Protein AF-A0A355UIB0-F1 (afdb_monomer_lite)

Structure (mmCIF, N/CA/C/O backbone):
data_AF-A0A355UIB0-F1
#
_entry.id   AF-A0A355UIB0-F1
#
loop_
_atom_site.group_PDB
_atom_site.id
_atom_site.type_symbol
_atom_site.label_atom_id
_atom_site.label_alt_id
_atom_site.label_comp_id
_atom_site.label_asym_id
_atom_site.label_entity_id
_atom_site.label_seq_id
_atom_site.pdbx_PDB_ins_code
_atom_site.Cartn_x
_atom_site.Cartn_y
_atom_site.Cartn_z
_atom_site.occupancy
_atom_site.B_iso_or_equiv
_atom_site.auth_seq_id
_atom_site.auth_comp_id
_atom_site.auth_asym_id
_atom_site.auth_atom_id
_atom_site.pdbx_PDB_model_num
ATOM 1 N N . MET A 1 1 ? 16.639 4.529 30.193 1.00 38.97 1 MET A N 1
ATOM 2 C CA . MET A 1 1 ? 15.876 5.757 29.877 1.00 38.97 1 MET A CA 1
ATOM 3 C C . MET A 1 1 ? 14.773 5.516 28.823 1.00 38.97 1 MET A C 1
ATOM 5 O O . MET A 1 1 ? 14.378 6.461 28.166 1.00 38.97 1 MET A O 1
ATOM 9 N N . HIS A 1 2 ? 14.244 4.284 28.677 1.00 40.81 2 HIS A N 1
ATOM 10 C CA . HIS A 1 2 ? 13.249 3.932 27.640 1.00 40.81 2 HIS A CA 1
ATOM 11 C C . HIS A 1 2 ? 11.782 3.934 28.116 1.00 40.81 2 HIS A C 1
ATOM 13 O O . HIS A 1 2 ? 10.902 4.258 27.335 1.00 40.81 2 HIS A O 1
ATOM 19 N N . LYS A 1 3 ? 11.510 3.670 29.404 1.00 34.84 3 LYS A N 1
ATOM 20 C CA . LYS A 1 3 ? 10.131 3.558 29.926 1.00 34.84 3 LYS A CA 1
ATOM 21 C C . LYS A 1 3 ? 9.293 4.842 29.843 1.00 34.84 3 LYS A C 1
ATOM 23 O O . LYS A 1 3 ? 8.113 4.778 29.543 1.00 34.84 3 LYS A O 1
ATOM 28 N N . ILE A 1 4 ? 9.908 6.007 30.066 1.00 36.34 4 ILE A N 1
ATOM 29 C CA . ILE A 1 4 ? 9.188 7.295 30.105 1.00 36.34 4 ILE A CA 1
ATOM 30 C C . ILE A 1 4 ? 8.594 7.652 28.730 1.00 36.34 4 ILE A C 1
ATOM 32 O O . ILE A 1 4 ? 7.555 8.301 28.658 1.00 36.34 4 ILE A O 1
ATOM 36 N N . ASN A 1 5 ? 9.231 7.214 27.639 1.00 46.16 5 ASN A N 1
ATOM 37 C CA . ASN A 1 5 ? 8.805 7.556 26.283 1.00 46.16 5 ASN A CA 1
ATOM 38 C C . ASN A 1 5 ? 7.603 6.708 25.827 1.00 46.16 5 ASN A C 1
ATOM 40 O O . ASN A 1 5 ? 6.678 7.236 25.214 1.00 46.16 5 ASN A O 1
ATOM 44 N N . ASP A 1 6 ? 7.579 5.422 26.192 1.00 46.28 6 ASP A N 1
ATOM 45 C CA . ASP A 1 6 ? 6.447 4.528 25.913 1.00 46.28 6 ASP A CA 1
ATOM 46 C C . ASP A 1 6 ? 5.210 4.906 26.742 1.00 46.28 6 ASP A C 1
ATOM 48 O O . ASP A 1 6 ? 4.086 4.884 26.236 1.00 46.28 6 ASP A O 1
ATOM 52 N N . ASP A 1 7 ? 5.405 5.338 27.993 1.00 44.56 7 ASP A N 1
ATOM 53 C CA . ASP A 1 7 ? 4.317 5.826 28.845 1.00 44.56 7 ASP A CA 1
ATOM 54 C C . ASP A 1 7 ? 3.702 7.129 28.295 1.00 44.56 7 ASP A C 1
ATOM 56 O O . ASP A 1 7 ? 2.482 7.279 28.308 1.00 44.56 7 ASP A O 1
ATOM 60 N N . LEU A 1 8 ? 4.506 8.046 27.737 1.00 44.78 8 LEU A N 1
ATOM 61 C CA . LEU A 1 8 ? 4.022 9.286 27.107 1.00 44.78 8 LEU A CA 1
ATOM 62 C C . LEU A 1 8 ? 3.290 9.040 25.775 1.00 44.78 8 LEU A C 1
ATOM 64 O O . LEU A 1 8 ? 2.230 9.633 25.555 1.00 44.78 8 LEU A O 1
ATOM 68 N N . LYS A 1 9 ? 3.780 8.123 24.928 1.00 50.00 9 LYS A N 1
ATOM 69 C CA . LYS A 1 9 ? 3.074 7.685 23.705 1.00 50.00 9 LYS A CA 1
ATOM 70 C C . LYS A 1 9 ? 1.721 7.038 24.025 1.00 50.00 9 LYS A C 1
ATOM 72 O O . LYS A 1 9 ? 0.720 7.309 23.364 1.00 50.00 9 LYS A O 1
ATOM 77 N N . ASN A 1 10 ? 1.652 6.266 25.111 1.00 51.12 10 ASN A N 1
ATOM 78 C CA . ASN A 1 10 ? 0.402 5.692 25.615 1.00 51.12 10 ASN A CA 1
ATOM 79 C C . ASN A 1 10 ? -0.557 6.722 26.253 1.00 51.12 10 ASN A C 1
ATOM 81 O O . ASN A 1 10 ? -1.744 6.438 26.424 1.00 51.12 10 ASN A O 1
ATOM 85 N N . ILE A 1 11 ? -0.077 7.907 26.641 1.00 54.41 11 ILE A N 1
ATOM 86 C CA . ILE A 1 11 ? -0.907 8.999 27.183 1.00 54.41 11 ILE A CA 1
ATOM 87 C C . ILE A 1 11 ? -1.516 9.837 26.052 1.00 54.41 11 ILE A C 1
ATOM 89 O O . ILE A 1 11 ? -2.660 10.277 26.161 1.00 54.41 11 ILE A O 1
ATOM 93 N N . SER A 1 12 ? -0.787 10.010 24.953 1.00 67.00 12 SER A N 1
ATOM 94 C CA . SER A 1 12 ? -1.189 10.835 23.816 1.00 67.00 12 SER A CA 1
ATOM 95 C C . SER A 1 12 ? -2.428 10.308 23.086 1.00 67.00 12 SER A C 1
ATOM 97 O O . SER A 1 12 ? -3.362 11.078 22.877 1.00 67.00 12 SER A O 1
ATOM 99 N N . TYR A 1 13 ? -2.538 9.012 22.769 1.00 70.19 13 TYR A N 1
ATOM 100 C CA . TYR A 1 13 ? -3.738 8.522 22.068 1.00 70.19 13 TYR A CA 1
ATOM 101 C C . TYR A 1 13 ? -5.008 8.629 22.926 1.00 70.19 13 TYR A C 1
ATOM 103 O O . TYR A 1 13 ? -6.108 8.729 22.384 1.00 70.19 13 TYR A O 1
ATOM 111 N N . LYS A 1 14 ? -4.891 8.629 24.267 1.00 74.50 14 LYS A N 1
ATOM 112 C CA . LYS A 1 14 ? -6.056 8.713 25.166 1.00 74.50 14 LYS A CA 1
ATOM 113 C C . LYS A 1 14 ? -6.858 9.988 24.937 1.00 74.50 14 LYS A C 1
ATOM 115 O O . LYS A 1 14 ? -8.079 9.950 25.090 1.00 74.50 14 LYS A O 1
ATOM 120 N N . GLN A 1 15 ? -6.206 11.071 24.507 1.00 81.69 15 GLN A N 1
ATOM 121 C CA . GLN A 1 15 ? -6.886 12.316 24.140 1.00 81.69 15 GLN A CA 1
ATOM 122 C C . GLN A 1 15 ? -7.822 12.137 22.928 1.00 81.69 15 GLN A C 1
ATOM 124 O O . GLN A 1 15 ? -8.848 12.804 22.847 1.00 81.69 15 GLN A O 1
ATOM 129 N N . PHE A 1 16 ? -7.522 11.180 22.044 1.00 84.81 16 PHE A N 1
ATOM 130 C CA . PHE A 1 16 ? -8.304 10.840 20.852 1.00 84.81 16 PHE A CA 1
ATOM 131 C C . PHE A 1 16 ? -9.064 9.515 20.980 1.00 84.81 16 PHE A C 1
ATOM 133 O O . PHE A 1 16 ? -9.641 9.039 20.005 1.00 84.81 16 PHE A O 1
ATOM 140 N N . SER A 1 17 ? -9.093 8.916 22.176 1.00 83.94 17 SER A N 1
ATOM 141 C CA . SER A 1 17 ? -9.709 7.604 22.423 1.00 83.94 17 SER A CA 1
ATOM 142 C C . SER A 1 17 ? -11.137 7.527 21.898 1.00 83.94 17 SER A C 1
ATOM 144 O O . SER A 1 17 ? -11.478 6.571 21.218 1.00 83.94 17 SER A O 1
ATOM 146 N N . LYS A 1 18 ? -11.937 8.577 22.113 1.00 84.31 18 LYS A N 1
ATOM 147 C CA . LYS A 1 18 ? -13.306 8.653 21.597 1.00 84.31 18 LYS A CA 1
ATOM 148 C C . LYS A 1 18 ? -13.364 8.567 20.071 1.00 84.31 18 LYS A C 1
ATOM 150 O O . LYS A 1 18 ? -14.218 7.863 19.555 1.00 84.31 18 LYS A O 1
ATOM 155 N N . GLU A 1 19 ? -12.491 9.277 19.358 1.00 84.50 19 GLU A N 1
ATOM 156 C CA . GLU A 1 19 ? -12.472 9.292 17.888 1.00 84.50 19 GLU A CA 1
ATOM 157 C C . GLU A 1 19 ? -12.010 7.943 17.323 1.00 84.50 19 GLU A C 1
ATOM 159 O O . GLU A 1 19 ? -12.616 7.434 16.381 1.00 84.50 19 GLU A O 1
ATOM 164 N N . ILE A 1 20 ? -10.996 7.335 17.947 1.00 87.12 20 ILE A N 1
ATOM 165 C CA . ILE A 1 20 ? -10.467 6.016 17.579 1.00 87.12 20 ILE A CA 1
ATOM 166 C C . ILE A 1 20 ? -11.473 4.900 17.901 1.00 87.12 20 ILE A C 1
ATOM 168 O O . ILE A 1 20 ? -11.678 4.000 17.089 1.00 87.12 20 ILE A O 1
ATOM 172 N N . ASP A 1 21 ? -12.148 4.964 19.051 1.00 88.12 21 ASP A N 1
ATOM 173 C CA . ASP A 1 21 ? -13.125 3.962 19.493 1.00 88.12 21 ASP A CA 1
ATOM 174 C C . ASP A 1 21 ? -14.316 3.844 18.543 1.00 88.12 21 ASP A C 1
ATOM 176 O O . ASP A 1 21 ? -14.958 2.799 18.477 1.00 88.12 21 ASP A O 1
ATOM 180 N N . GLU A 1 22 ? -14.610 4.874 17.757 1.00 87.38 22 GLU A N 1
ATOM 181 C CA . GLU A 1 22 ? -15.654 4.780 16.746 1.00 87.38 22 GLU A CA 1
ATOM 182 C C . GLU A 1 22 ? -15.308 3.828 15.595 1.00 87.38 22 GLU A C 1
ATOM 184 O O . GLU A 1 22 ? -16.226 3.267 14.996 1.00 87.38 22 GLU A O 1
ATOM 189 N N . LEU A 1 23 ? -14.022 3.574 15.325 1.00 90.62 23 LEU A N 1
ATOM 190 C CA . LEU A 1 23 ? -13.599 2.544 14.370 1.00 90.62 23 LEU A CA 1
ATOM 191 C C . LEU A 1 23 ? -14.014 1.143 14.838 1.00 90.62 23 LEU A C 1
ATOM 193 O O . LEU A 1 23 ? -14.256 0.270 14.007 1.00 90.62 23 LEU A O 1
ATOM 197 N N . LYS A 1 24 ? -14.198 0.939 16.154 1.00 91.19 24 LYS A N 1
ATOM 198 C CA . LYS A 1 24 ? -14.627 -0.349 16.727 1.00 91.19 24 LYS A CA 1
ATOM 199 C C . LYS A 1 24 ? -16.021 -0.795 16.280 1.00 91.19 24 LYS A C 1
ATOM 201 O O . LYS A 1 24 ? -16.389 -1.943 16.501 1.00 91.19 24 LYS A O 1
ATOM 206 N N . LYS A 1 25 ? -16.802 0.099 15.661 1.00 90.31 25 LYS A N 1
ATOM 207 C CA . LYS A 1 25 ? -18.104 -0.233 15.063 1.00 90.31 25 LYS A CA 1
ATOM 208 C C . LYS A 1 25 ? -17.963 -1.201 13.882 1.00 90.31 25 LYS A C 1
ATOM 210 O O . LYS A 1 25 ? -18.833 -2.040 13.696 1.00 90.31 25 LYS A O 1
ATOM 215 N N . GLU A 1 26 ? -16.879 -1.084 13.115 1.00 93.69 26 GLU A N 1
ATOM 216 C CA . GLU A 1 26 ? -16.638 -1.868 11.891 1.00 93.69 26 GLU A CA 1
ATOM 217 C C . GLU A 1 26 ? -15.373 -2.732 11.970 1.00 93.69 26 GLU A C 1
ATOM 219 O O . GLU A 1 26 ? -15.231 -3.680 11.196 1.00 93.69 26 GLU A O 1
ATOM 224 N N . PHE A 1 27 ? -14.448 -2.417 12.882 1.00 96.19 27 PHE A N 1
ATOM 225 C CA . PHE A 1 27 ? -13.137 -3.051 12.958 1.00 96.19 27 PHE A CA 1
ATOM 226 C C . PHE A 1 27 ? -12.803 -3.551 14.359 1.00 96.19 27 PHE A C 1
ATOM 228 O O . PHE A 1 27 ? -13.058 -2.902 15.368 1.00 96.19 27 PHE A O 1
ATOM 235 N N . GLN A 1 28 ? -12.099 -4.671 14.419 1.00 97.19 28 GLN A N 1
ATOM 236 C CA . GLN A 1 28 ? -11.202 -4.953 15.521 1.00 97.19 28 GLN A CA 1
ATOM 237 C C . GLN A 1 28 ? -9.954 -4.073 15.372 1.00 97.19 28 GLN A C 1
ATOM 239 O O . GLN A 1 28 ? -9.278 -4.109 14.343 1.00 97.19 28 GLN A O 1
ATOM 244 N N . ILE A 1 29 ? -9.642 -3.300 16.412 1.00 94.88 29 ILE A N 1
ATOM 245 C CA . ILE A 1 29 ? -8.378 -2.566 16.514 1.00 94.88 29 ILE A CA 1
ATOM 246 C C . ILE A 1 29 ? -7.335 -3.515 17.105 1.00 94.88 29 ILE A C 1
ATOM 248 O O . ILE A 1 29 ? -7.507 -3.976 18.236 1.00 94.88 29 ILE A O 1
ATOM 252 N N . LEU A 1 30 ? -6.288 -3.825 16.342 1.00 96.00 30 LEU A N 1
ATOM 253 C CA . LEU A 1 30 ? -5.224 -4.744 16.754 1.00 96.00 30 LEU A CA 1
ATOM 254 C C . LEU A 1 30 ? -4.081 -4.015 17.462 1.00 96.00 30 LEU A C 1
ATOM 256 O O . LEU A 1 30 ? -3.600 -4.481 18.493 1.00 96.00 30 LEU A O 1
ATOM 260 N N . SER A 1 31 ? -3.682 -2.857 16.942 1.00 94.00 31 SER A N 1
ATOM 261 C CA . SER A 1 31 ? -2.618 -2.029 17.507 1.00 94.00 31 SER A CA 1
ATOM 262 C C . SER A 1 31 ? -2.864 -0.544 17.222 1.00 94.00 31 SER A C 1
ATOM 264 O O . SER A 1 31 ? -3.581 -0.179 16.287 1.00 94.00 31 SER A O 1
ATOM 266 N N . ILE A 1 32 ? -2.308 0.314 18.080 1.00 90.81 32 ILE A N 1
ATOM 267 C CA . ILE A 1 32 ? -2.285 1.771 17.919 1.00 90.81 32 ILE A CA 1
ATOM 268 C C . ILE A 1 32 ? -0.867 2.223 18.251 1.00 90.81 32 ILE A C 1
ATOM 270 O O . ILE A 1 32 ? -0.402 2.022 19.373 1.00 90.81 32 ILE A O 1
ATOM 274 N N . GLU A 1 33 ? -0.202 2.860 17.296 1.00 89.25 33 GLU A N 1
ATOM 275 C CA . GLU A 1 33 ? 1.169 3.341 17.431 1.00 89.25 33 GLU A CA 1
ATOM 276 C C . GLU A 1 33 ? 1.236 4.828 17.082 1.00 89.25 33 GLU A C 1
ATOM 278 O O . GLU A 1 33 ? 0.740 5.265 16.042 1.00 89.25 33 GLU A O 1
ATOM 283 N N . GLU A 1 34 ? 1.850 5.628 17.955 1.00 87.25 34 GLU A N 1
ATOM 284 C CA . GLU A 1 34 ? 2.170 7.017 17.631 1.00 87.25 34 GLU A CA 1
ATOM 285 C C . GLU A 1 34 ? 3.518 7.098 16.909 1.00 87.25 34 GLU A C 1
ATOM 287 O O . GLU A 1 34 ? 4.578 6.731 17.442 1.00 87.25 34 GLU A O 1
ATOM 292 N N . GLU A 1 35 ? 3.460 7.642 15.699 1.00 83.06 35 GLU A N 1
ATOM 293 C CA . GLU A 1 35 ? 4.578 7.733 14.773 1.00 83.06 35 GLU A CA 1
ATOM 294 C C . GLU A 1 35 ? 5.204 9.129 14.839 1.00 83.06 35 GLU A C 1
ATOM 296 O O . GLU A 1 35 ? 4.667 10.114 14.330 1.00 83.06 35 GLU A O 1
ATOM 301 N N . SER A 1 36 ? 6.376 9.221 15.462 1.00 72.31 36 SER A N 1
ATOM 302 C CA . SER A 1 36 ? 7.099 10.485 15.657 1.00 72.31 36 SER A CA 1
ATOM 303 C C . SER A 1 36 ? 8.245 10.698 14.664 1.00 72.31 36 SER A C 1
ATOM 305 O O . SER A 1 36 ? 8.899 11.736 14.693 1.00 72.31 36 SER A O 1
ATOM 307 N N . VAL A 1 37 ? 8.523 9.713 13.808 1.00 79.00 37 VAL A N 1
ATOM 308 C CA . VAL A 1 37 ? 9.633 9.742 12.844 1.00 79.00 37 VAL A CA 1
ATOM 309 C C . VAL A 1 37 ? 9.071 9.876 11.426 1.00 79.00 37 VAL A C 1
ATOM 311 O O . VAL A 1 37 ? 7.878 9.658 11.186 1.00 79.00 37 VAL A O 1
ATOM 314 N N . SER A 1 38 ? 9.899 10.326 10.487 1.00 79.88 38 SER A N 1
ATOM 315 C CA . SER A 1 38 ? 9.591 10.251 9.062 1.00 79.88 38 SER A CA 1
ATOM 316 C C . SER A 1 38 ? 9.738 8.811 8.558 1.00 79.88 38 SER A C 1
ATOM 318 O O . SER A 1 38 ? 10.533 8.024 9.065 1.00 79.88 38 SER A O 1
ATOM 320 N N . SER A 1 39 ? 8.965 8.463 7.539 1.00 83.75 39 SER A N 1
ATOM 321 C CA . SER A 1 39 ? 9.068 7.192 6.822 1.00 83.75 39 SER A CA 1
ATOM 322 C C . SER A 1 39 ? 8.935 7.436 5.319 1.00 83.75 39 SER A C 1
ATOM 324 O O . SER A 1 39 ? 8.743 8.574 4.878 1.00 83.75 39 SER A O 1
ATOM 326 N N . ARG A 1 40 ? 8.982 6.368 4.516 1.00 80.56 40 ARG A N 1
ATOM 327 C CA . ARG A 1 40 ? 8.653 6.445 3.083 1.00 80.56 40 ARG A CA 1
ATOM 328 C C . ARG A 1 40 ? 7.212 6.912 2.827 1.00 80.56 40 ARG A C 1
ATOM 330 O O . ARG A 1 40 ? 6.948 7.533 1.805 1.00 80.56 40 ARG A O 1
ATOM 337 N N . TYR A 1 41 ? 6.308 6.680 3.779 1.00 83.69 41 TYR A N 1
ATOM 338 C CA . TYR A 1 41 ? 4.887 6.995 3.652 1.00 83.69 41 TYR A CA 1
ATOM 339 C C . TYR A 1 41 ? 4.513 8.366 4.214 1.00 83.69 41 TYR A C 1
ATOM 341 O O . TYR A 1 41 ? 3.525 8.940 3.782 1.00 83.69 41 TYR A O 1
ATOM 349 N N . TYR A 1 42 ? 5.261 8.922 5.169 1.00 79.06 42 TYR A N 1
ATOM 350 C CA . TYR A 1 42 ? 4.857 10.156 5.858 1.00 79.06 42 TYR A CA 1
ATOM 351 C C . TYR A 1 42 ? 6.040 10.984 6.364 1.00 79.06 42 TYR A C 1
ATOM 353 O O . TYR A 1 42 ? 7.145 10.475 6.555 1.00 79.06 42 TYR A O 1
ATOM 361 N N . ASP A 1 43 ? 5.812 12.276 6.592 1.00 78.31 43 ASP A N 1
ATOM 362 C CA . ASP A 1 43 ? 6.771 13.201 7.211 1.00 78.31 43 ASP A CA 1
ATOM 363 C C . ASP A 1 43 ? 6.548 13.319 8.722 1.00 78.31 43 ASP A C 1
ATOM 365 O O . ASP A 1 43 ? 5.508 12.910 9.240 1.00 78.31 43 ASP A O 1
ATOM 369 N N . SER A 1 44 ? 7.533 13.845 9.452 1.00 75.38 44 SER A N 1
ATOM 370 C CA . SER A 1 44 ? 7.496 14.024 10.915 1.00 75.38 44 SER A CA 1
ATOM 371 C C . SER A 1 44 ? 6.631 15.198 11.391 1.00 75.38 44 SER A C 1
ATOM 373 O O . SER A 1 44 ? 6.483 15.388 12.592 1.00 75.38 44 SER A O 1
ATOM 375 N N . ASP A 1 45 ? 6.074 15.979 10.469 1.00 73.00 45 ASP A N 1
ATOM 376 C CA . ASP A 1 45 ? 5.585 17.334 10.755 1.00 73.00 45 ASP A CA 1
ATOM 377 C C . ASP A 1 45 ? 4.272 17.368 11.545 1.00 73.00 45 ASP A C 1
ATOM 379 O O . ASP A 1 45 ? 3.998 18.337 12.248 1.00 73.00 45 ASP A O 1
ATOM 383 N N . ASN A 1 46 ? 3.478 16.298 11.464 1.00 77.19 46 ASN A N 1
ATOM 384 C CA . ASN A 1 46 ? 2.221 16.167 12.192 1.00 77.19 46 ASN A CA 1
ATOM 385 C C . ASN A 1 46 ? 2.270 14.959 13.127 1.00 77.19 46 ASN A C 1
ATOM 387 O O . ASN A 1 46 ? 2.740 13.882 12.743 1.00 77.19 46 ASN A O 1
ATOM 391 N N . GLN A 1 47 ? 1.714 15.122 14.330 1.00 84.44 47 GLN A N 1
ATOM 392 C CA . GLN A 1 47 ? 1.384 13.984 15.180 1.00 84.44 47 GLN A CA 1
ATOM 393 C C . GLN A 1 47 ? 0.407 13.080 14.424 1.00 84.44 47 GLN A C 1
ATOM 395 O O . GLN A 1 47 ? -0.588 13.549 13.866 1.00 84.44 47 GLN A O 1
ATOM 400 N N . LYS A 1 48 ? 0.695 11.782 14.399 1.00 85.75 48 LYS A N 1
ATOM 401 C CA . LYS A 1 48 ? -0.094 10.807 13.653 1.00 85.75 48 LYS A CA 1
ATOM 402 C C . LYS A 1 48 ? -0.100 9.458 14.352 1.00 85.75 48 LYS A C 1
ATOM 404 O O . LYS A 1 48 ? 0.853 9.092 15.043 1.00 85.75 48 LYS A O 1
ATOM 409 N N . PHE A 1 49 ? -1.178 8.730 14.126 1.00 88.62 49 PHE A N 1
ATOM 410 C CA . PHE A 1 49 ? -1.423 7.423 14.704 1.00 88.62 49 PHE A CA 1
ATOM 411 C C . PHE A 1 49 ? -1.546 6.416 13.574 1.00 88.62 49 PH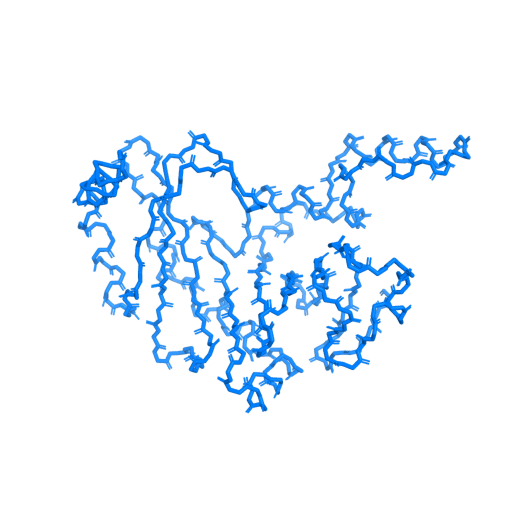E A C 1
ATOM 413 O O . PHE A 1 49 ? -2.398 6.574 12.699 1.00 88.62 49 PHE A O 1
ATOM 420 N N . LYS A 1 50 ? -0.689 5.399 13.599 1.00 91.06 50 LYS A N 1
ATOM 421 C CA . LYS A 1 50 ? -0.835 4.191 12.800 1.00 91.06 50 LYS A CA 1
ATOM 422 C C . LYS A 1 50 ? -1.722 3.234 13.584 1.00 91.06 50 LYS A C 1
ATOM 424 O O . LYS A 1 50 ? -1.402 2.866 14.712 1.00 91.06 50 LYS A O 1
ATOM 429 N N . ILE A 1 51 ? -2.857 2.879 13.007 1.00 92.81 51 ILE A N 1
ATOM 430 C CA . ILE A 1 51 ? -3.857 2.017 13.624 1.00 92.81 51 ILE A CA 1
ATOM 431 C C . ILE A 1 51 ? -4.021 0.798 12.731 1.00 92.81 51 ILE A C 1
ATOM 433 O O . ILE A 1 51 ? -4.439 0.916 11.578 1.00 92.81 51 ILE A O 1
ATOM 437 N N . GLU A 1 52 ? -3.702 -0.371 13.269 1.00 96.44 52 GLU A N 1
ATOM 438 C CA . GLU A 1 52 ? -3.910 -1.631 12.573 1.00 96.44 52 GLU A CA 1
ATOM 439 C C . GLU A 1 52 ? -5.347 -2.103 12.787 1.00 96.44 52 GLU A C 1
ATOM 441 O O . GLU A 1 52 ? -5.791 -2.345 13.916 1.00 96.44 52 GLU A O 1
ATOM 446 N N . LEU A 1 53 ? -6.075 -2.224 11.682 1.00 96.81 53 LEU A N 1
ATOM 447 C CA . LEU A 1 53 ? -7.488 -2.562 11.656 1.00 96.81 53 LEU A CA 1
ATOM 448 C C . LEU A 1 53 ? -7.708 -3.904 10.961 1.00 96.81 53 LEU A C 1
ATOM 450 O O . LEU A 1 53 ? -7.072 -4.228 9.954 1.00 96.81 53 LEU A O 1
ATOM 454 N N . LYS A 1 54 ? -8.667 -4.663 11.490 1.00 98.12 54 LYS A N 1
ATOM 455 C CA . LYS A 1 54 ? -9.090 -5.958 10.960 1.00 98.12 54 LYS A CA 1
ATOM 456 C C . LYS A 1 54 ? -10.600 -6.108 11.051 1.00 98.12 54 LYS A C 1
ATOM 458 O O . LYS A 1 54 ? -11.200 -5.669 12.026 1.00 98.12 54 LYS A O 1
ATOM 463 N N . ASN A 1 55 ? -11.228 -6.768 10.086 1.00 97.38 55 ASN A N 1
ATOM 464 C CA . ASN A 1 55 ? -12.597 -7.263 10.232 1.00 97.38 55 ASN A CA 1
ATOM 465 C C . ASN A 1 55 ? -12.847 -8.495 9.355 1.00 97.38 55 ASN A C 1
ATOM 467 O O . ASN A 1 55 ? -11.935 -8.991 8.696 1.00 97.38 55 ASN A O 1
ATOM 471 N N . SER A 1 56 ? -14.087 -8.986 9.355 1.00 96.75 56 SER A N 1
ATOM 472 C CA . SER A 1 56 ? -14.501 -10.186 8.620 1.00 96.75 56 SER A CA 1
ATOM 473 C C . SER A 1 56 ? -14.531 -10.029 7.095 1.00 96.75 56 SER A C 1
ATOM 475 O O . SER A 1 56 ? -14.690 -11.029 6.402 1.00 96.75 56 SER A O 1
ATOM 477 N N . PHE A 1 57 ? -14.393 -8.811 6.559 1.00 96.62 57 PHE A N 1
ATOM 478 C CA . PHE A 1 57 ? -14.315 -8.567 5.114 1.00 96.62 57 PHE A CA 1
ATOM 479 C C . PHE A 1 57 ? -12.897 -8.797 4.555 1.00 96.62 57 PHE A C 1
ATOM 481 O O . PHE A 1 57 ? -12.709 -8.955 3.348 1.00 96.62 57 PHE A O 1
ATOM 488 N N . MET A 1 58 ? -11.891 -8.834 5.431 1.00 98.00 58 MET A N 1
ATOM 489 C CA . MET A 1 58 ? -10.488 -9.037 5.071 1.00 98.00 58 MET A CA 1
ATOM 490 C C . MET A 1 58 ? -10.095 -10.506 5.262 1.00 98.00 58 MET A C 1
ATOM 492 O O . MET A 1 58 ? -10.388 -11.092 6.306 1.00 98.00 58 MET A O 1
ATOM 496 N N . LYS A 1 59 ? -9.369 -11.089 4.301 1.00 97.06 59 LYS A N 1
ATOM 497 C CA . LYS A 1 59 ? -8.734 -12.414 4.445 1.00 97.06 59 LYS A CA 1
ATOM 498 C C . LYS A 1 59 ? -7.808 -12.455 5.653 1.00 97.06 59 LYS A C 1
ATOM 500 O O . LYS A 1 59 ? -7.260 -11.422 6.012 1.00 97.06 59 LYS A O 1
ATOM 505 N N . ASP A 1 60 ? -7.570 -13.623 6.245 1.00 97.06 60 ASP A N 1
ATOM 506 C CA . ASP A 1 60 ? -6.807 -13.787 7.498 1.00 97.06 60 ASP A CA 1
ATOM 507 C C . ASP A 1 60 ? -5.455 -13.054 7.525 1.00 97.06 60 ASP A C 1
ATOM 509 O O . ASP A 1 60 ? -5.153 -12.378 8.509 1.00 97.06 60 ASP A O 1
ATOM 513 N N . ASN A 1 61 ? -4.712 -13.079 6.420 1.00 97.56 61 ASN A N 1
ATOM 514 C CA . ASN A 1 61 ? -3.415 -12.423 6.246 1.00 97.56 61 ASN A CA 1
ATOM 515 C C . ASN A 1 61 ? -3.461 -11.009 5.626 1.00 97.56 61 ASN A C 1
ATOM 517 O O . ASN A 1 61 ? -2.421 -10.473 5.252 1.00 97.56 61 ASN A O 1
ATOM 521 N N . VAL A 1 62 ? -4.640 -10.390 5.524 1.00 98.44 62 VAL A N 1
ATOM 522 C CA . VAL A 1 62 ? -4.833 -9.022 5.011 1.00 98.44 62 VAL A CA 1
ATOM 523 C C . VAL A 1 62 ? -5.198 -8.070 6.148 1.00 98.44 62 VAL A C 1
ATOM 525 O O . VAL A 1 62 ? -6.115 -8.344 6.924 1.00 98.44 62 VAL A O 1
ATOM 528 N N . TYR A 1 63 ? -4.514 -6.936 6.232 1.00 98.50 63 TYR A N 1
ATOM 529 C CA . TYR A 1 63 ? -4.695 -5.938 7.284 1.00 98.50 63 TYR A CA 1
ATOM 530 C C . TYR A 1 63 ? -4.803 -4.541 6.680 1.00 98.50 63 TYR A C 1
ATOM 532 O O . TYR A 1 63 ? -4.247 -4.264 5.617 1.00 98.50 63 TYR A O 1
ATOM 540 N N . LEU A 1 64 ? -5.516 -3.650 7.368 1.00 97.81 64 LEU A N 1
ATOM 541 C CA . LEU A 1 64 ? -5.639 -2.250 6.976 1.00 97.81 64 LEU A CA 1
ATOM 542 C C . LEU A 1 64 ? -4.821 -1.378 7.934 1.00 97.81 64 LEU A C 1
ATOM 544 O O . LEU A 1 64 ? -5.100 -1.318 9.131 1.00 97.81 64 LEU A O 1
ATOM 548 N N . GLN A 1 65 ? -3.819 -0.690 7.394 1.00 96.25 65 GLN A N 1
ATOM 549 C CA . GLN A 1 65 ? -2.958 0.252 8.100 1.00 96.25 65 GLN A CA 1
ATOM 550 C C . GLN A 1 65 ? -3.533 1.664 7.963 1.00 96.25 65 GLN A C 1
ATOM 552 O O . GLN A 1 65 ? -3.289 2.364 6.977 1.00 96.25 65 GLN A O 1
ATOM 557 N N . CYS A 1 66 ? -4.326 2.080 8.948 1.00 93.69 66 CYS A N 1
ATOM 558 C CA . CYS A 1 66 ? -4.973 3.386 8.964 1.00 93.69 66 CYS A CA 1
ATOM 559 C C . CYS A 1 66 ? -4.071 4.433 9.624 1.00 93.69 66 CYS A C 1
ATOM 561 O O . CYS A 1 66 ? -3.745 4.335 10.804 1.00 93.69 66 CYS A O 1
ATOM 563 N N . PHE A 1 67 ? -3.698 5.462 8.870 1.00 90.44 67 PHE A N 1
ATOM 564 C CA . PHE A 1 67 ? -2.950 6.612 9.361 1.00 90.44 67 PHE A CA 1
ATOM 565 C C . PHE A 1 67 ? -3.893 7.790 9.580 1.00 90.44 67 PHE A C 1
ATOM 567 O O . PHE A 1 67 ? -4.368 8.410 8.622 1.00 90.44 67 PHE A O 1
ATOM 574 N N . LEU A 1 68 ? -4.123 8.119 10.851 1.00 87.75 68 LEU A N 1
ATOM 575 C CA . LEU A 1 68 ? -4.882 9.294 11.264 1.00 87.75 68 LEU A CA 1
ATOM 576 C C . LEU A 1 68 ? -3.932 10.398 11.712 1.00 87.75 68 LEU A C 1
ATOM 578 O O . LEU A 1 68 ? -3.085 10.193 12.581 1.00 87.75 68 LEU A O 1
ATOM 582 N N . TYR A 1 69 ? -4.094 11.581 11.133 1.00 85.75 69 TYR A N 1
ATOM 583 C CA . TYR A 1 69 ? -3.253 12.740 11.411 1.00 85.75 69 TYR A CA 1
ATOM 584 C C . TYR A 1 69 ? -4.003 13.718 12.310 1.00 85.75 69 TYR A C 1
ATOM 586 O O . TYR A 1 69 ? -5.177 14.021 12.080 1.00 85.75 69 TYR A O 1
ATOM 594 N N . ASN A 1 70 ? -3.309 14.228 13.322 1.00 83.19 70 ASN A N 1
ATOM 595 C CA . ASN A 1 70 ? -3.813 15.294 14.168 1.00 83.19 70 ASN A CA 1
ATOM 596 C C . ASN A 1 70 ? -3.690 16.633 13.432 1.00 83.19 70 ASN A C 1
ATOM 598 O O . ASN A 1 70 ? -2.591 17.158 13.251 1.00 83.19 70 ASN A O 1
ATOM 602 N N . TYR A 1 71 ? -4.835 17.201 13.065 1.00 78.94 71 TYR A N 1
ATOM 603 C CA . TYR A 1 71 ? -4.939 18.553 12.535 1.00 78.94 71 TYR A CA 1
ATOM 604 C C . TYR A 1 71 ? -5.673 19.435 13.542 1.00 78.94 71 TYR A C 1
ATOM 606 O O . TYR A 1 71 ? -6.890 19.341 13.702 1.00 78.94 71 TYR A O 1
ATOM 614 N N . ASN A 1 72 ? -4.929 20.322 14.208 1.00 77.50 72 ASN A N 1
ATOM 615 C CA . ASN A 1 72 ? -5.462 21.287 15.177 1.00 77.50 72 ASN A CA 1
ATOM 616 C C . ASN A 1 72 ? -6.289 20.644 16.312 1.00 77.50 72 ASN A C 1
ATOM 618 O O . ASN A 1 72 ? -7.338 21.161 16.696 1.00 77.50 72 ASN A O 1
ATOM 622 N N . GLY A 1 73 ? -5.821 19.514 16.850 1.00 76.69 73 GLY A N 1
ATOM 623 C CA . GLY A 1 73 ? -6.450 18.824 17.978 1.00 76.69 73 GLY A CA 1
ATOM 624 C C . GLY A 1 73 ? -7.608 17.902 17.595 1.00 76.69 73 GLY A C 1
ATOM 625 O O . GLY A 1 73 ? -8.422 17.584 18.457 1.00 76.69 73 GLY A O 1
ATOM 626 N N . LYS A 1 74 ? -7.708 17.492 16.325 1.00 76.44 74 LYS A N 1
ATOM 627 C CA . LYS A 1 74 ? -8.705 16.530 15.827 1.00 76.44 74 LYS A CA 1
ATOM 628 C C . LYS A 1 74 ? -8.045 15.507 14.911 1.00 76.44 74 LYS A C 1
ATOM 630 O O . LYS A 1 74 ? -7.231 15.893 14.068 1.00 76.44 74 LYS A O 1
ATOM 635 N N . LEU A 1 75 ? -8.434 14.239 15.015 1.00 76.06 75 LEU A N 1
ATOM 636 C CA . LEU A 1 75 ? -8.085 13.224 14.026 1.00 76.06 75 LEU A CA 1
ATOM 637 C C . LEU A 1 75 ? -9.097 13.297 12.888 1.00 76.06 75 LEU A C 1
ATOM 639 O O . LEU A 1 75 ? -10.232 12.825 12.980 1.00 76.06 75 LEU A O 1
ATOM 643 N N . TYR A 1 76 ? -8.699 13.952 11.801 1.00 65.88 76 TYR A N 1
ATOM 644 C CA . TYR A 1 76 ? -9.556 14.028 10.625 1.00 65.88 76 TYR A CA 1
ATOM 645 C C . TYR A 1 76 ? -9.653 12.662 9.928 1.00 65.88 76 TYR A C 1
ATOM 647 O O . TYR A 1 76 ? -8.742 11.844 10.042 1.00 65.88 76 TYR A O 1
ATOM 655 N N . SER A 1 77 ? -10.774 12.477 9.210 1.00 61.47 77 SER A N 1
ATOM 656 C CA . SER A 1 77 ? -11.163 11.398 8.270 1.00 61.47 77 SER A CA 1
ATOM 657 C C . SER A 1 77 ? -11.807 10.093 8.752 1.00 61.47 77 SER A C 1
ATOM 659 O O . SER A 1 77 ? -12.117 9.234 7.925 1.00 61.47 77 SER A O 1
ATOM 661 N N . ARG A 1 78 ? -12.121 9.939 10.040 1.00 63.22 78 ARG A N 1
ATOM 662 C CA . ARG A 1 78 ? -12.818 8.733 10.532 1.00 63.22 78 ARG A CA 1
ATOM 663 C C . ARG A 1 78 ? -14.069 8.356 9.708 1.00 63.22 78 ARG A C 1
ATOM 665 O O . ARG A 1 78 ? -14.291 7.187 9.412 1.00 63.22 78 ARG A O 1
ATOM 672 N N . ASP A 1 79 ? -14.899 9.324 9.325 1.00 61.38 79 ASP A N 1
ATOM 673 C CA . ASP A 1 79 ? -16.112 9.030 8.543 1.00 61.38 79 ASP A CA 1
ATOM 674 C C . ASP A 1 79 ? -15.811 8.624 7.097 1.00 61.38 79 ASP A C 1
ATOM 676 O O . ASP A 1 79 ? -16.635 7.969 6.461 1.00 61.38 79 ASP A O 1
ATOM 680 N N . THR A 1 80 ? -14.649 9.014 6.581 1.00 78.56 80 THR A N 1
ATOM 681 C CA . THR A 1 80 ? -14.195 8.685 5.233 1.00 78.56 80 THR A CA 1
ATOM 682 C C . THR A 1 80 ? -13.777 7.217 5.173 1.00 78.56 80 THR A C 1
ATOM 684 O O . THR A 1 80 ? -14.311 6.472 4.353 1.00 78.56 80 THR A O 1
ATOM 687 N N . ILE A 1 81 ? -12.973 6.738 6.137 1.00 86.69 81 ILE A N 1
ATOM 688 C CA . ILE A 1 81 ? -12.545 5.328 6.144 1.00 86.69 81 ILE A CA 1
ATOM 689 C C . ILE A 1 81 ? -13.729 4.373 6.275 1.00 86.69 81 ILE A C 1
ATOM 691 O O . ILE A 1 81 ? -13.803 3.393 5.543 1.00 86.69 81 ILE A O 1
ATOM 695 N N . LEU A 1 82 ? -14.702 4.670 7.143 1.00 86.62 82 LEU A N 1
ATOM 696 C CA . LEU A 1 82 ? -15.883 3.817 7.329 1.00 86.62 82 LEU A CA 1
ATOM 697 C C . LEU A 1 82 ? -16.748 3.707 6.060 1.00 86.62 82 LEU A C 1
ATOM 699 O O . LEU A 1 82 ? -17.487 2.735 5.913 1.00 86.62 82 LEU A O 1
ATOM 703 N N . LYS A 1 83 ? -16.652 4.679 5.144 1.00 87.75 83 LYS A N 1
ATOM 704 C CA . LYS A 1 83 ? -17.349 4.668 3.851 1.00 87.75 83 LYS A CA 1
ATOM 705 C C . LYS A 1 83 ? -16.539 3.982 2.753 1.00 87.75 83 LYS A C 1
ATOM 707 O O . LYS A 1 83 ? -17.126 3.289 1.930 1.00 87.75 83 LYS A O 1
ATOM 712 N N . GLU A 1 84 ? -15.223 4.171 2.742 1.00 91.06 84 GLU A N 1
ATOM 713 C CA . GLU A 1 84 ? -14.363 3.804 1.610 1.00 91.06 84 GLU A CA 1
ATOM 714 C C . GLU A 1 84 ? -13.648 2.461 1.779 1.00 91.06 84 GLU A C 1
ATOM 716 O O . GLU A 1 84 ? -13.309 1.824 0.783 1.00 91.06 84 GLU A O 1
ATOM 721 N N . TYR A 1 85 ? -13.439 1.982 3.014 1.00 93.25 85 TYR A N 1
ATOM 722 C CA . TYR A 1 85 ? -12.562 0.829 3.253 1.00 93.25 85 TYR A CA 1
ATOM 723 C C . TYR A 1 85 ? -12.980 -0.426 2.485 1.00 93.25 85 TYR A C 1
ATOM 725 O O . TYR A 1 85 ? -12.118 -1.194 2.073 1.00 93.25 85 TYR A O 1
ATOM 733 N N . LYS A 1 86 ? -14.290 -0.657 2.312 1.00 95.44 86 LYS A N 1
ATOM 734 C CA . LYS A 1 86 ? -14.793 -1.856 1.628 1.00 95.44 86 LYS A CA 1
ATOM 735 C C . LYS A 1 86 ? -14.364 -1.865 0.171 1.00 95.44 86 LYS A C 1
ATOM 737 O O . LYS A 1 86 ? -13.885 -2.891 -0.285 1.00 95.44 86 LYS A O 1
ATOM 742 N N . ASP A 1 87 ? -14.486 -0.731 -0.516 1.00 95.31 87 ASP A N 1
ATOM 743 C CA . ASP A 1 87 ? -14.048 -0.597 -1.907 1.00 95.31 87 ASP A CA 1
ATOM 744 C C . ASP A 1 87 ? -12.530 -0.785 -2.022 1.00 95.31 87 ASP A C 1
ATOM 746 O O . ASP A 1 87 ? -12.061 -1.606 -2.804 1.00 95.31 87 ASP A O 1
ATOM 750 N N . ILE A 1 88 ? -11.759 -0.118 -1.159 1.00 96.12 88 ILE A N 1
ATOM 751 C CA . ILE A 1 88 ? -10.293 -0.214 -1.156 1.00 96.12 88 ILE A CA 1
ATOM 752 C C . ILE A 1 88 ? -9.827 -1.659 -0.919 1.00 96.12 88 ILE A C 1
ATOM 754 O O . ILE A 1 88 ? -8.992 -2.180 -1.661 1.00 96.12 88 ILE A O 1
ATOM 758 N N . VAL A 1 89 ? -10.374 -2.321 0.104 1.00 97.06 89 VAL A N 1
ATOM 759 C CA . VAL A 1 89 ? -10.042 -3.714 0.431 1.00 97.06 89 VAL A CA 1
ATOM 760 C C . VAL A 1 89 ? -10.471 -4.649 -0.699 1.00 97.06 89 VAL A C 1
ATOM 762 O O . VAL A 1 89 ? -9.696 -5.525 -1.082 1.00 97.06 89 VAL A O 1
ATOM 765 N N . ASP A 1 90 ? -11.669 -4.467 -1.258 1.00 96.88 90 ASP A N 1
ATOM 766 C CA . ASP A 1 90 ? -12.184 -5.307 -2.342 1.00 96.88 90 ASP A CA 1
ATOM 767 C C . ASP A 1 90 ? -11.330 -5.190 -3.607 1.00 96.88 90 ASP A C 1
ATOM 769 O O . ASP A 1 90 ? -10.951 -6.208 -4.191 1.00 96.88 90 ASP A O 1
ATOM 773 N N . ARG A 1 91 ? -10.936 -3.969 -3.987 1.00 96.94 91 ARG A N 1
ATOM 774 C CA . ARG A 1 91 ? -10.075 -3.714 -5.148 1.00 96.94 91 ARG A CA 1
ATOM 775 C C . ARG A 1 91 ? -8.733 -4.433 -5.037 1.00 96.94 91 ARG A C 1
ATOM 777 O O . ARG A 1 91 ? -8.304 -5.045 -6.014 1.00 96.94 91 ARG A O 1
ATOM 784 N N . VAL A 1 92 ? -8.096 -4.418 -3.863 1.00 97.62 92 VAL A N 1
ATOM 785 C CA . VAL A 1 92 ? -6.814 -5.115 -3.644 1.00 97.62 92 VAL A CA 1
ATOM 786 C C . VAL A 1 92 ? -7.004 -6.635 -3.582 1.00 97.62 92 VAL A C 1
ATOM 788 O O . VAL A 1 92 ? -6.284 -7.373 -4.254 1.00 97.62 92 VAL A O 1
ATOM 791 N N . GLN A 1 93 ? -7.991 -7.132 -2.829 1.00 95.94 93 GLN A N 1
ATOM 792 C CA . GLN A 1 93 ? -8.237 -8.579 -2.713 1.00 95.94 93 GLN A CA 1
ATOM 793 C C . GLN A 1 93 ? -8.749 -9.211 -4.020 1.00 95.94 93 GLN A C 1
ATOM 795 O O . GLN A 1 93 ? -8.620 -10.418 -4.209 1.00 95.94 93 GLN A O 1
ATOM 800 N N . SER A 1 94 ? -9.291 -8.411 -4.941 1.00 96.00 94 SER A N 1
ATOM 801 C CA . SER A 1 94 ? -9.746 -8.851 -6.264 1.00 96.00 94 SER A CA 1
ATOM 802 C C . SER A 1 94 ? -8.618 -9.037 -7.290 1.00 96.00 94 SER A C 1
ATOM 804 O O . SER A 1 94 ? -8.883 -9.436 -8.431 1.00 96.00 94 SER A O 1
ATOM 806 N N . ILE A 1 95 ? -7.363 -8.745 -6.942 1.00 97.12 95 ILE A N 1
ATOM 807 C CA . ILE A 1 95 ? -6.215 -8.975 -7.825 1.00 97.12 95 ILE A CA 1
ATOM 808 C C . ILE A 1 95 ? -5.890 -10.474 -7.824 1.00 97.12 95 ILE A C 1
ATOM 810 O O . ILE A 1 95 ? -5.402 -10.998 -6.826 1.00 97.12 95 ILE A O 1
ATOM 814 N N . GLU A 1 96 ? -6.145 -11.163 -8.941 1.00 95.88 96 GLU A N 1
ATOM 815 C CA . GLU A 1 96 ? -6.146 -12.634 -9.037 1.00 95.88 96 GLU A CA 1
ATOM 816 C C . GLU A 1 96 ? -4.842 -13.256 -8.524 1.00 95.88 96 GLU A C 1
ATOM 818 O O . GLU A 1 96 ? -4.866 -14.077 -7.611 1.00 95.88 96 GLU A O 1
ATOM 823 N N . PHE A 1 97 ? -3.691 -12.812 -9.032 1.00 95.38 97 PHE A N 1
ATOM 824 C CA . PHE A 1 97 ? -2.412 -13.424 -8.661 1.00 95.38 97 PHE A CA 1
ATOM 825 C C . PHE A 1 97 ? -1.957 -13.107 -7.226 1.00 95.38 97 PHE A C 1
ATOM 827 O O . PHE A 1 97 ? -1.357 -13.964 -6.577 1.00 95.38 97 PHE A O 1
ATOM 834 N N . ILE A 1 98 ? -2.274 -11.916 -6.700 1.00 96.00 98 ILE A N 1
ATOM 835 C CA . ILE A 1 98 ? -2.018 -11.563 -5.293 1.00 96.00 98 ILE A CA 1
ATOM 836 C C . ILE A 1 98 ? -2.902 -12.422 -4.390 1.00 96.00 98 ILE A C 1
ATOM 838 O O . ILE A 1 98 ? -2.440 -13.017 -3.419 1.00 96.00 98 ILE A O 1
ATOM 842 N N . ASN A 1 99 ? -4.178 -12.539 -4.745 1.00 95.31 99 ASN A N 1
ATOM 843 C CA . ASN A 1 99 ? -5.161 -13.318 -4.015 1.00 95.31 99 ASN A CA 1
ATOM 844 C C . ASN A 1 99 ? -4.808 -14.813 -3.972 1.00 95.31 99 ASN A C 1
ATOM 846 O O . ASN A 1 99 ? -4.924 -15.457 -2.922 1.00 95.31 99 ASN A O 1
ATOM 850 N N . ASP A 1 100 ? -4.346 -15.354 -5.096 1.00 95.75 100 ASP A N 1
ATOM 851 C CA . ASP A 1 100 ? -3.833 -16.716 -5.209 1.00 95.75 100 ASP A CA 1
ATOM 852 C C . ASP A 1 100 ? -2.581 -16.916 -4.357 1.00 95.75 100 ASP A C 1
ATOM 854 O O . ASP A 1 100 ? -2.467 -17.928 -3.660 1.00 95.75 100 ASP A O 1
ATOM 858 N N . TYR A 1 101 ? -1.654 -15.955 -4.378 1.00 95.12 101 TYR A N 1
ATOM 859 C CA . TYR A 1 101 ? -0.448 -16.001 -3.560 1.00 95.12 101 TYR A CA 1
ATOM 860 C C . TYR A 1 101 ? -0.778 -16.024 -2.065 1.00 95.12 101 TYR A C 1
ATOM 862 O O . TYR A 1 101 ? -0.305 -16.913 -1.359 1.00 95.12 101 TYR A O 1
ATOM 870 N N . LEU A 1 102 ? -1.638 -15.118 -1.591 1.00 95.75 102 LEU A N 1
ATOM 871 C CA . LEU A 1 102 ? -2.056 -15.059 -0.186 1.00 95.75 102 LEU A CA 1
ATOM 872 C C . LEU A 1 102 ? -2.736 -16.349 0.274 1.00 95.75 102 LEU A C 1
ATOM 874 O O . LEU A 1 102 ? -2.578 -16.751 1.423 1.00 95.75 102 LEU A O 1
ATOM 878 N N . SER A 1 103 ? -3.479 -17.006 -0.620 1.00 95.38 103 SER A N 1
ATOM 879 C CA . SER A 1 103 ? -4.161 -18.269 -0.318 1.00 95.38 103 SER A CA 1
ATOM 880 C C . SER A 1 103 ? -3.189 -19.449 -0.219 1.00 95.38 103 SER A C 1
ATOM 882 O O . SER A 1 103 ? -3.428 -20.377 0.549 1.00 95.38 103 SER A O 1
ATOM 884 N N . LYS A 1 104 ? -2.094 -19.424 -0.989 1.00 95.31 104 LYS A N 1
ATOM 885 C CA . LYS A 1 104 ? -1.053 -20.466 -0.984 1.00 95.31 104 LYS A CA 1
ATOM 886 C C . LYS A 1 104 ? -0.011 -20.267 0.120 1.00 95.31 104 LYS A C 1
ATOM 888 O O . LYS A 1 104 ? 0.598 -21.246 0.534 1.00 95.31 104 LYS A O 1
ATOM 893 N N . ASN A 1 105 ? 0.162 -19.035 0.599 1.00 95.06 105 ASN A N 1
ATOM 894 C CA . ASN A 1 105 ? 1.167 -18.654 1.594 1.00 95.06 105 ASN A CA 1
ATOM 895 C C . ASN A 1 105 ? 0.481 -18.021 2.815 1.00 95.06 105 ASN A C 1
ATOM 897 O O . ASN A 1 105 ? 0.524 -16.801 2.987 1.00 95.06 105 ASN A O 1
ATOM 901 N N . PRO A 1 106 ? -0.198 -18.806 3.667 1.00 95.69 106 PRO A N 1
ATOM 902 C CA . PRO A 1 106 ? -1.014 -18.268 4.756 1.00 95.69 106 PRO A CA 1
ATOM 903 C C . PRO A 1 106 ? -0.211 -17.524 5.837 1.00 95.69 106 PRO A C 1
ATOM 905 O O . PRO A 1 106 ? -0.817 -16.834 6.652 1.00 95.69 106 PRO A O 1
ATOM 908 N N . LYS A 1 107 ? 1.126 -17.651 5.870 1.00 95.62 107 LYS A N 1
ATOM 909 C CA . LYS A 1 107 ? 1.992 -16.888 6.789 1.00 95.62 107 LYS A CA 1
ATOM 910 C C . LYS A 1 107 ? 2.509 -15.571 6.207 1.00 95.62 107 LYS A C 1
ATOM 912 O O . LYS A 1 107 ? 3.111 -14.801 6.953 1.00 95.62 107 LYS A O 1
ATOM 917 N N . SER A 1 108 ? 2.295 -15.326 4.912 1.00 95.81 108 SER A N 1
ATOM 918 C CA . SER A 1 108 ? 2.536 -14.009 4.315 1.00 95.81 108 SER A CA 1
ATOM 919 C C . SER A 1 108 ? 1.621 -12.965 4.953 1.00 95.81 108 SER A C 1
ATOM 921 O O . SER A 1 108 ? 0.657 -13.308 5.641 1.00 95.81 108 SER A O 1
ATOM 923 N N . ARG A 1 109 ? 1.908 -11.687 4.726 1.00 97.19 109 ARG A N 1
ATOM 924 C CA . ARG A 1 109 ? 1.119 -10.569 5.239 1.00 97.19 109 ARG A CA 1
ATOM 925 C C . ARG A 1 109 ? 0.945 -9.518 4.155 1.00 97.19 109 ARG A C 1
ATOM 927 O O . ARG A 1 109 ? 1.919 -9.099 3.542 1.00 97.19 109 ARG A O 1
ATOM 934 N N . LEU A 1 110 ? -0.289 -9.064 3.956 1.00 98.31 110 LEU A N 1
ATOM 935 C CA . LEU A 1 110 ? -0.598 -7.930 3.095 1.00 98.31 110 LEU A CA 1
ATOM 936 C C . LEU A 1 110 ? -1.149 -6.778 3.931 1.00 98.31 110 LEU A C 1
ATOM 938 O O . LEU A 1 110 ? -2.188 -6.908 4.579 1.00 98.31 110 LEU A O 1
ATOM 942 N N . ASP A 1 111 ? -0.461 -5.645 3.876 1.00 98.31 111 ASP A N 1
ATOM 943 C CA . ASP A 1 111 ? -0.830 -4.403 4.543 1.00 98.31 111 ASP A CA 1
ATOM 944 C C . ASP A 1 111 ? -1.352 -3.395 3.517 1.00 98.31 111 ASP A C 1
ATOM 946 O O . ASP A 1 111 ? -0.591 -2.833 2.733 1.00 98.31 111 ASP A O 1
ATOM 950 N N . ILE A 1 112 ? -2.661 -3.152 3.524 1.00 98.38 112 ILE A N 1
ATOM 951 C CA . ILE A 1 112 ? -3.297 -2.105 2.718 1.00 98.38 112 ILE A CA 1
ATOM 952 C C . ILE A 1 112 ? -3.186 -0.793 3.481 1.00 98.38 112 ILE A C 1
ATOM 954 O O . ILE A 1 112 ? -3.602 -0.719 4.637 1.00 98.38 112 ILE A O 1
ATOM 958 N N . TYR A 1 113 ? -2.663 0.257 2.855 1.00 96.56 113 TYR A N 1
ATOM 959 C CA . TYR A 1 113 ? -2.538 1.550 3.514 1.00 96.56 113 TYR A CA 1
ATOM 960 C C . TYR A 1 113 ? -3.750 2.436 3.263 1.00 96.56 113 TYR A C 1
ATOM 962 O O . TYR A 1 113 ? -4.316 2.478 2.173 1.00 96.56 113 TYR A O 1
ATOM 970 N N . TYR A 1 114 ? -4.111 3.198 4.288 1.00 94.75 114 TYR A N 1
ATOM 971 C CA . TYR A 1 114 ? -5.118 4.238 4.197 1.00 94.75 114 TYR A CA 1
ATOM 972 C C . TYR A 1 114 ? -4.630 5.479 4.946 1.00 94.75 114 TYR A C 1
ATOM 974 O O . TYR A 1 114 ? -4.372 5.430 6.149 1.00 94.75 114 TYR A O 1
ATOM 982 N N . PHE A 1 115 ? -4.489 6.599 4.242 1.00 90.69 115 PHE A N 1
ATOM 983 C CA . PHE A 1 115 ? -3.928 7.839 4.770 1.00 90.69 115 PHE A CA 1
ATOM 984 C C . PHE A 1 115 ? -4.978 8.936 4.774 1.00 90.69 115 PHE A C 1
ATOM 986 O O . PHE A 1 115 ? -5.224 9.565 3.748 1.00 90.69 115 PHE A O 1
ATOM 993 N N . ASN A 1 116 ? -5.535 9.234 5.945 1.00 81.94 116 ASN A N 1
ATOM 994 C CA . ASN A 1 116 ? -6.555 10.264 6.103 1.00 81.94 116 ASN A CA 1
ATOM 995 C C . ASN A 1 116 ? -7.769 10.032 5.162 1.00 81.94 116 ASN A C 1
ATOM 997 O O . ASN A 1 116 ? -8.703 9.347 5.530 1.00 81.94 116 ASN A O 1
ATOM 1001 N N . ASN A 1 117 ? -7.779 10.524 3.923 1.00 82.69 117 ASN A N 1
ATOM 1002 C CA . ASN A 1 117 ? -8.928 10.419 3.008 1.00 82.69 117 ASN A CA 1
ATOM 1003 C C . ASN A 1 117 ? -8.638 9.619 1.724 1.00 82.69 117 ASN A C 1
ATOM 1005 O O . ASN A 1 117 ? -9.143 9.982 0.668 1.00 82.69 117 ASN A O 1
ATOM 1009 N N . GLY A 1 118 ? -7.774 8.603 1.765 1.00 90.62 118 GLY A N 1
ATOM 1010 C CA . GLY A 1 118 ? -7.527 7.798 0.569 1.00 90.62 118 GLY A CA 1
ATOM 1011 C C . GLY A 1 118 ? -6.521 6.669 0.750 1.00 90.62 118 GLY A C 1
ATOM 1012 O O . GLY A 1 118 ? -5.826 6.580 1.764 1.00 90.62 118 GLY A O 1
ATOM 1013 N N . GLY A 1 119 ? -6.435 5.809 -0.266 1.00 94.44 119 GLY A N 1
ATOM 1014 C CA . GLY A 1 119 ? -5.521 4.661 -0.310 1.00 94.44 119 GLY A CA 1
ATOM 1015 C C . GLY A 1 119 ? -4.058 5.019 -0.592 1.00 94.44 119 GLY A C 1
ATOM 1016 O O . GLY A 1 119 ? -3.193 4.151 -0.538 1.00 94.44 119 GLY A O 1
ATOM 1017 N N . ILE A 1 120 ? -3.755 6.283 -0.888 1.00 94.81 120 ILE A N 1
ATOM 1018 C CA . ILE A 1 120 ? -2.410 6.808 -1.140 1.00 94.81 120 ILE A CA 1
ATOM 1019 C C . ILE A 1 120 ? -2.360 8.276 -0.694 1.00 94.81 120 ILE A C 1
ATOM 1021 O O . ILE A 1 120 ? -3.393 8.936 -0.602 1.00 94.81 120 ILE A O 1
ATOM 1025 N N . ASN A 1 121 ? -1.172 8.809 -0.404 1.00 92.44 121 ASN A N 1
ATOM 1026 C CA . ASN A 1 121 ? -1.001 10.223 -0.067 1.00 92.44 121 ASN A CA 1
ATOM 1027 C C . ASN A 1 121 ? -0.023 10.936 -1.008 1.00 92.44 121 ASN A C 1
ATOM 1029 O O . ASN A 1 121 ? 0.710 10.307 -1.774 1.00 92.44 121 ASN A O 1
ATOM 1033 N N . ASP A 1 122 ? 0.028 12.264 -0.898 1.00 91.50 122 ASP A N 1
ATOM 1034 C CA . ASP A 1 122 ? 0.856 13.120 -1.754 1.00 91.50 122 ASP A CA 1
ATOM 1035 C C . ASP A 1 122 ? 2.353 12.794 -1.677 1.00 91.50 122 ASP A C 1
ATOM 1037 O O . ASP A 1 122 ? 3.070 12.938 -2.669 1.00 91.50 122 ASP A O 1
ATOM 1041 N N . LYS A 1 123 ? 2.842 12.331 -0.519 1.00 90.44 123 LYS A N 1
ATOM 1042 C CA . LYS A 1 123 ? 4.249 11.952 -0.357 1.00 90.44 123 LYS A CA 1
ATOM 1043 C C . LYS A 1 123 ? 4.584 10.715 -1.184 1.00 90.44 123 LYS A C 1
ATOM 1045 O O . LYS A 1 123 ? 5.575 10.731 -1.913 1.00 90.44 123 LYS A O 1
ATOM 1050 N N . VAL A 1 124 ? 3.749 9.678 -1.110 1.00 92.50 124 VAL A N 1
ATOM 1051 C CA . VAL A 1 124 ? 3.914 8.464 -1.919 1.00 92.50 124 VAL A CA 1
ATOM 1052 C C . VAL A 1 124 ? 3.736 8.790 -3.399 1.00 92.50 124 VAL A C 1
ATOM 1054 O O . VAL A 1 124 ? 4.570 8.376 -4.194 1.00 92.50 124 VAL A O 1
ATOM 1057 N 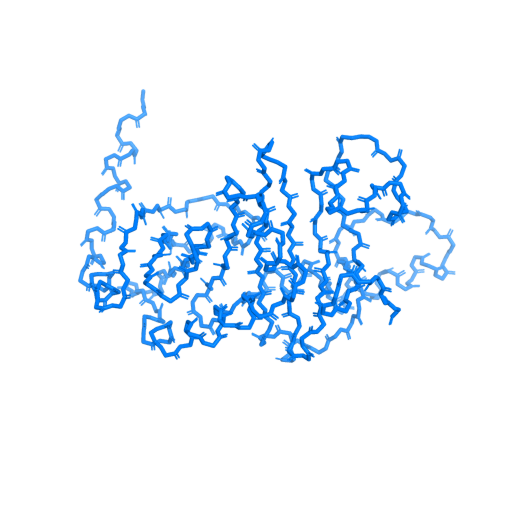N . ILE A 1 125 ? 2.734 9.598 -3.771 1.00 93.44 125 ILE A N 1
ATOM 1058 C CA . ILE A 1 125 ? 2.535 10.059 -5.157 1.00 93.44 125 ILE A CA 1
ATOM 1059 C C . ILE A 1 125 ? 3.786 10.764 -5.681 1.00 93.44 125 ILE A C 1
ATOM 1061 O O . ILE A 1 125 ? 4.241 10.461 -6.780 1.00 93.44 125 ILE A O 1
ATOM 1065 N N . LYS A 1 126 ? 4.372 11.680 -4.905 1.00 90.50 126 LYS A N 1
ATOM 1066 C CA . LYS A 1 126 ? 5.585 12.401 -5.303 1.00 90.50 126 LYS A CA 1
ATOM 1067 C C . LYS A 1 126 ? 6.791 11.469 -5.440 1.00 90.50 126 LYS A C 1
ATOM 1069 O O . LYS A 1 126 ? 7.557 11.640 -6.381 1.00 90.50 126 LYS A O 1
ATOM 1074 N N . GLY A 1 127 ? 6.962 10.508 -4.530 1.00 89.12 127 GLY A N 1
ATOM 1075 C CA . GLY A 1 127 ? 8.031 9.508 -4.625 1.00 89.12 127 GLY A CA 1
ATOM 1076 C C . GLY A 1 127 ? 7.866 8.603 -5.847 1.00 89.12 127 GLY A C 1
ATOM 1077 O O . GLY A 1 127 ? 8.806 8.403 -6.601 1.00 89.12 127 GLY A O 1
ATOM 1078 N N . PHE A 1 128 ? 6.643 8.141 -6.099 1.00 91.56 128 PHE A N 1
ATOM 1079 C CA . PHE A 1 128 ? 6.310 7.236 -7.193 1.00 91.56 128 PHE A CA 1
ATOM 1080 C C . PHE A 1 128 ? 6.307 7.904 -8.572 1.00 91.56 128 PHE A C 1
ATOM 1082 O O . PHE A 1 128 ? 6.859 7.370 -9.526 1.00 91.56 128 PHE A O 1
ATOM 1089 N N . ASN A 1 129 ? 5.655 9.054 -8.715 1.00 91.88 129 ASN A N 1
ATOM 1090 C CA . ASN A 1 129 ? 5.449 9.705 -10.008 1.00 91.88 129 ASN A CA 1
ATOM 1091 C C . ASN A 1 129 ? 6.539 10.743 -10.310 1.00 91.88 129 ASN A C 1
ATOM 1093 O O . ASN A 1 129 ? 6.715 11.129 -11.464 1.00 91.88 129 ASN A O 1
ATOM 1097 N N . GLY A 1 130 ? 7.271 11.195 -9.288 1.00 88.44 130 GLY A N 1
ATOM 1098 C CA . GLY A 1 130 ? 8.190 12.322 -9.368 1.00 88.44 130 GLY A CA 1
ATOM 1099 C C . GLY A 1 130 ? 7.470 13.668 -9.271 1.00 88.44 130 GLY A C 1
ATOM 1100 O O . GLY A 1 130 ? 6.352 13.793 -8.771 1.00 88.44 130 GLY A O 1
ATOM 1101 N N . SER A 1 131 ? 8.131 14.717 -9.758 1.00 86.44 131 SER A N 1
ATOM 1102 C CA . SER A 1 131 ? 7.568 16.069 -9.805 1.00 86.44 131 SER A CA 1
ATOM 1103 C C . SER A 1 131 ? 7.896 16.763 -11.127 1.00 86.44 131 SER A C 1
ATOM 1105 O O . SER A 1 131 ? 8.926 16.451 -11.724 1.00 86.44 131 SER A O 1
ATOM 1107 N N . PRO A 1 132 ? 7.123 17.782 -11.556 1.00 87.88 132 PRO A N 1
ATOM 1108 C CA . PRO A 1 132 ? 7.433 18.542 -12.770 1.00 87.88 132 PRO A CA 1
ATOM 1109 C C . PRO A 1 132 ? 8.846 19.134 -12.795 1.00 87.88 132 PRO A C 1
ATOM 1111 O O . PRO A 1 132 ? 9.440 19.282 -13.861 1.00 87.88 132 PRO A O 1
ATOM 1114 N N . LYS A 1 133 ? 9.397 19.482 -11.625 1.00 86.25 133 LYS A N 1
ATOM 1115 C CA . LYS A 1 133 ? 10.789 19.922 -11.501 1.00 86.25 133 LYS A CA 1
ATOM 1116 C C . LYS A 1 133 ? 11.757 18.756 -11.731 1.00 86.25 133 LYS A C 1
ATOM 1118 O O . LYS A 1 133 ? 12.642 18.885 -12.569 1.00 86.25 133 LYS A O 1
ATOM 1123 N N . GLY A 1 134 ? 11.540 17.627 -11.053 1.00 83.94 134 GLY A N 1
ATOM 1124 C CA . GLY A 1 134 ? 12.354 16.419 -11.218 1.00 83.94 134 GLY A CA 1
ATOM 1125 C C . GLY A 1 134 ? 12.340 15.884 -12.653 1.00 83.94 134 GLY A C 1
ATOM 1126 O O . GLY A 1 134 ? 13.381 15.518 -13.183 1.00 83.94 134 GLY A O 1
ATOM 1127 N N . TRP A 1 135 ? 11.194 15.932 -13.339 1.00 87.44 135 TRP A N 1
ATOM 1128 C CA . TRP A 1 135 ? 11.083 15.529 -14.745 1.00 87.44 135 TRP A CA 1
ATOM 1129 C C . TRP A 1 135 ? 11.895 16.422 -15.684 1.00 87.44 135 TRP A C 1
ATOM 1131 O O . TRP A 1 135 ? 12.540 15.915 -16.596 1.00 87.44 135 TRP A O 1
ATOM 1141 N N . LYS A 1 136 ? 11.903 17.742 -15.457 1.00 86.31 136 LYS A N 1
ATOM 1142 C CA . LYS A 1 136 ? 12.713 18.679 -16.254 1.00 86.31 136 LYS A CA 1
ATOM 1143 C C . LYS A 1 136 ? 14.210 18.454 -16.061 1.00 86.31 136 LYS A C 1
ATOM 1145 O O . LYS A 1 136 ? 14.962 18.551 -17.026 1.00 86.31 136 LYS A O 1
ATOM 1150 N N . GLU A 1 137 ? 14.635 18.180 -14.831 1.00 83.56 137 GLU A N 1
ATOM 1151 C CA . GLU A 1 137 ? 16.033 17.855 -14.524 1.00 83.56 137 GLU A CA 1
ATOM 1152 C C . GLU A 1 137 ? 16.436 16.530 -15.185 1.00 83.56 137 GLU A C 1
ATOM 1154 O O . GLU A 1 137 ? 17.449 16.483 -15.880 1.00 83.56 137 GLU A O 1
ATOM 1159 N N . TYR A 1 138 ? 15.576 15.511 -15.097 1.00 82.38 138 TYR A N 1
ATOM 1160 C CA . TYR A 1 138 ? 15.756 14.234 -15.789 1.00 82.38 138 TYR A CA 1
ATOM 1161 C C . TYR A 1 138 ? 15.888 14.398 -17.313 1.00 82.38 138 TYR A C 1
ATOM 1163 O O . TYR A 1 138 ? 16.817 13.867 -17.922 1.00 82.38 138 TYR A O 1
ATOM 1171 N N . ASP A 1 139 ? 14.981 15.151 -17.946 1.00 85.50 139 ASP A N 1
ATOM 1172 C CA . ASP A 1 139 ? 14.997 15.364 -19.399 1.00 85.50 139 ASP A CA 1
ATOM 1173 C C . ASP A 1 139 ? 16.262 16.103 -19.848 1.00 85.50 139 ASP A C 1
ATOM 1175 O O . ASP A 1 139 ? 16.838 15.787 -20.893 1.00 85.50 139 ASP A O 1
ATOM 1179 N N . LYS A 1 140 ? 16.725 17.059 -19.034 1.00 85.25 140 LYS A N 1
ATOM 1180 C CA . LYS A 1 140 ? 17.967 17.788 -19.278 1.00 85.25 140 LYS A CA 1
ATOM 1181 C C . LYS A 1 140 ? 19.173 16.855 -19.232 1.00 85.25 140 LYS A C 1
ATOM 1183 O O . LYS A 1 140 ? 19.928 16.816 -20.201 1.00 85.25 140 LYS A O 1
ATOM 1188 N N . ASP A 1 141 ? 19.338 16.084 -18.162 1.00 83.81 141 ASP A N 1
ATOM 1189 C CA . ASP A 1 141 ? 20.492 15.191 -18.013 1.00 83.81 141 ASP A CA 1
ATOM 1190 C C . ASP A 1 141 ? 20.528 14.122 -19.113 1.00 83.81 141 ASP A C 1
ATOM 1192 O O . ASP A 1 141 ? 21.587 13.865 -19.693 1.00 83.81 141 ASP A O 1
ATOM 1196 N N . LYS A 1 142 ? 19.357 13.593 -19.495 1.00 81.62 142 LYS A N 1
ATOM 1197 C CA . LYS A 1 142 ? 19.216 12.688 -20.641 1.00 81.62 142 LYS A CA 1
ATOM 1198 C C . LYS A 1 142 ? 19.675 13.338 -21.948 1.00 81.62 142 LYS A C 1
ATOM 1200 O O . LYS A 1 142 ? 20.383 12.704 -22.726 1.00 81.62 142 LYS A O 1
ATOM 1205 N N . SER A 1 143 ? 19.287 14.591 -22.199 1.00 85.94 143 SER A N 1
ATOM 1206 C CA . SER A 1 143 ? 19.701 15.324 -23.405 1.00 85.94 143 SER A CA 1
ATOM 1207 C C . SER A 1 143 ? 21.202 15.636 -23.438 1.00 85.94 143 SER A C 1
ATOM 1209 O O . SER A 1 143 ? 21.791 15.711 -24.513 1.00 85.94 143 SER A O 1
ATOM 1211 N N . GLU A 1 144 ? 21.829 15.768 -22.267 1.00 86.56 144 GLU A N 1
ATOM 1212 C CA . GLU A 1 144 ? 23.260 16.044 -22.100 1.00 86.56 144 GLU A CA 1
ATOM 1213 C C . GLU A 1 144 ? 24.120 14.764 -22.064 1.00 86.56 144 GLU A C 1
ATOM 1215 O O . GLU A 1 144 ? 25.334 14.850 -21.881 1.00 86.56 144 GLU A O 1
ATOM 1220 N N . GLY A 1 145 ? 23.519 13.579 -22.241 1.00 80.12 145 GLY A N 1
ATOM 1221 C CA . GLY A 1 145 ? 24.229 12.295 -22.237 1.00 80.12 145 GLY A CA 1
ATOM 1222 C C . GLY A 1 145 ? 24.818 11.916 -20.875 1.00 80.12 145 GLY A C 1
ATOM 1223 O O . GLY A 1 145 ? 25.761 11.129 -20.807 1.00 80.12 145 GLY A O 1
ATOM 1224 N N . LYS A 1 146 ? 24.302 12.487 -19.781 1.00 74.31 146 LYS A N 1
ATOM 1225 C CA . LYS A 1 146 ? 24.751 12.163 -18.427 1.00 74.31 146 LYS A CA 1
ATOM 1226 C C . LYS A 1 146 ? 24.103 10.856 -17.978 1.00 74.31 146 LYS A C 1
ATOM 1228 O O . LYS A 1 146 ? 22.895 10.788 -17.791 1.00 74.31 146 LYS A O 1
ATOM 1233 N N . GLU A 1 147 ? 24.920 9.833 -17.738 1.00 58.97 147 GLU A N 1
ATOM 1234 C CA . GLU A 1 147 ? 24.479 8.531 -17.201 1.00 58.97 147 GLU A CA 1
ATOM 1235 C C . GLU A 1 147 ? 24.197 8.557 -15.684 1.00 58.97 147 GLU A C 1
ATOM 1237 O O . GLU A 1 147 ? 23.850 7.545 -15.079 1.00 58.97 147 GLU A O 1
ATOM 1242 N N . GLY A 1 148 ? 24.337 9.717 -15.039 1.00 52.47 148 GLY A N 1
ATOM 1243 C CA . GLY A 1 148 ? 24.105 9.889 -13.610 1.00 52.47 148 GLY A CA 1
ATOM 1244 C C . GLY A 1 148 ? 22.623 10.009 -13.276 1.00 52.47 148 GLY A C 1
ATOM 1245 O O . GLY A 1 148 ? 22.168 11.096 -12.947 1.00 52.47 148 GLY A O 1
ATOM 1246 N N . PHE A 1 149 ? 21.894 8.892 -13.263 1.00 53.28 149 PHE A N 1
ATOM 1247 C CA . PHE A 1 149 ? 20.531 8.739 -12.713 1.00 53.28 149 PHE A CA 1
ATOM 1248 C C . PHE A 1 149 ? 20.444 9.009 -11.182 1.00 53.28 149 PHE A C 1
ATOM 1250 O O . PHE A 1 149 ? 19.582 8.490 -10.476 1.00 53.28 149 PHE A O 1
ATOM 1257 N N . LEU A 1 150 ? 21.363 9.808 -10.630 1.00 45.16 150 LEU A N 1
ATOM 1258 C CA . LEU A 1 150 ? 21.613 10.01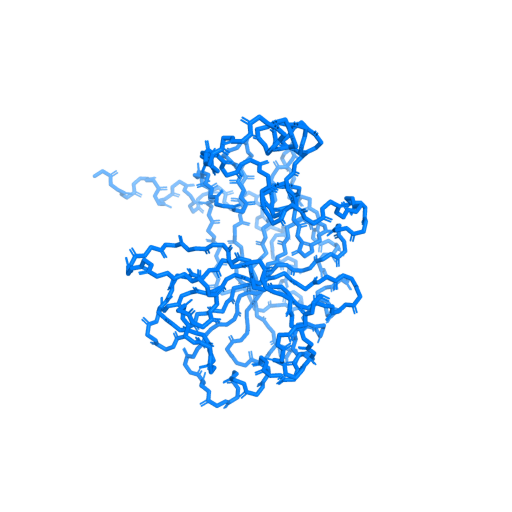0 -9.207 1.00 45.16 150 LEU A CA 1
ATOM 1259 C C . LEU A 1 150 ? 20.813 11.193 -8.664 1.00 45.16 150 LEU A C 1
ATOM 1261 O O . LEU A 1 150 ? 21.372 12.223 -8.288 1.00 45.16 150 LEU A O 1
ATOM 1265 N N . LYS A 1 151 ? 19.498 11.005 -8.585 1.00 48.47 151 LYS A N 1
ATOM 1266 C CA . LYS A 1 151 ? 18.699 11.336 -7.399 1.00 48.47 151 LYS A CA 1
ATOM 1267 C C . LYS A 1 151 ? 17.276 10.849 -7.626 1.00 48.47 151 LYS A C 1
ATOM 1269 O O . LYS A 1 151 ? 16.662 11.146 -8.645 1.00 48.47 151 LYS A O 1
ATOM 1274 N N . LEU A 1 152 ? 16.778 10.136 -6.626 1.00 54.50 152 LEU A N 1
ATOM 1275 C CA . LEU A 1 152 ? 15.453 9.528 -6.453 1.00 54.50 152 LEU A CA 1
ATOM 1276 C C . LEU A 1 152 ? 14.258 10.512 -6.578 1.00 54.50 152 LEU A C 1
ATOM 1278 O O . LEU A 1 152 ? 13.160 10.221 -6.126 1.00 54.50 152 LEU A O 1
ATOM 1282 N N . ASP A 1 153 ? 14.441 11.694 -7.174 1.00 58.66 153 ASP A N 1
ATOM 1283 C CA . ASP A 1 153 ? 13.445 12.770 -7.247 1.00 58.66 153 ASP A CA 1
ATOM 1284 C C . ASP A 1 153 ? 12.495 12.662 -8.460 1.00 58.66 153 ASP A C 1
ATOM 1286 O O . ASP A 1 153 ? 11.568 13.472 -8.588 1.00 58.66 153 ASP A O 1
ATOM 1290 N N . CYS A 1 154 ? 12.698 11.695 -9.366 1.00 66.00 154 CYS A N 1
ATOM 1291 C CA . CYS A 1 154 ? 11.811 11.478 -10.521 1.00 66.00 154 CYS A CA 1
ATOM 1292 C C . CYS A 1 154 ? 10.898 10.242 -10.415 1.00 66.00 154 CYS A C 1
ATOM 1294 O O . CYS A 1 154 ? 10.000 10.107 -11.251 1.00 66.00 154 CYS A O 1
ATOM 1296 N N . GLY A 1 155 ? 11.068 9.401 -9.386 1.00 79.06 155 GLY A N 1
ATOM 1297 C CA . GLY A 1 155 ? 10.285 8.177 -9.191 1.00 79.06 155 GLY A CA 1
ATOM 1298 C C . GLY A 1 155 ? 10.319 7.238 -10.399 1.00 79.06 155 GLY A C 1
ATOM 1299 O O . GLY A 1 155 ? 11.288 7.196 -11.154 1.00 79.06 155 GLY A O 1
ATOM 1300 N N . CYS A 1 156 ? 9.201 6.563 -10.657 1.00 87.44 156 CYS A N 1
ATOM 1301 C CA . CYS A 1 156 ? 8.957 5.798 -11.878 1.00 87.44 156 CYS A CA 1
ATOM 1302 C C . CYS A 1 156 ? 8.818 6.665 -13.138 1.00 87.44 156 CYS A C 1
ATOM 1304 O O . CYS A 1 156 ? 8.786 6.125 -14.244 1.00 87.44 156 CYS A O 1
ATOM 1306 N N . ASN A 1 157 ? 8.728 7.996 -12.996 1.00 84.56 157 ASN A N 1
ATOM 1307 C CA . ASN A 1 157 ? 8.684 8.960 -14.101 1.00 84.56 157 ASN A CA 1
ATOM 1308 C C . ASN A 1 157 ? 7.596 8.640 -15.151 1.00 84.56 157 ASN A C 1
ATOM 1310 O O . ASN A 1 157 ? 7.769 8.902 -16.341 1.00 84.56 157 ASN A O 1
ATOM 1314 N N . PHE A 1 158 ? 6.460 8.079 -14.718 1.00 88.38 158 PHE A N 1
ATOM 1315 C CA . PHE A 1 158 ? 5.312 7.809 -15.592 1.00 88.38 158 PHE A CA 1
ATOM 1316 C C . PHE A 1 158 ? 4.566 9.082 -16.008 1.00 88.38 158 PHE A C 1
ATOM 1318 O O . PHE A 1 158 ? 3.861 9.065 -17.015 1.00 88.38 158 PHE A O 1
ATOM 1325 N N . ARG A 1 159 ? 4.741 10.182 -15.260 1.00 91.44 159 ARG A N 1
ATOM 1326 C CA . ARG A 1 159 ? 4.139 11.502 -15.521 1.00 91.44 159 ARG A CA 1
ATOM 1327 C C . ARG A 1 159 ? 2.615 11.460 -15.593 1.00 91.44 159 ARG A C 1
ATOM 1329 O O . ARG A 1 159 ? 2.002 12.122 -16.427 1.00 91.44 159 ARG A O 1
ATOM 1336 N N . LEU A 1 160 ? 2.020 10.659 -14.714 1.00 93.81 160 LEU A N 1
ATOM 1337 C CA . LEU A 1 160 ? 0.572 10.531 -14.596 1.00 93.81 160 LEU A CA 1
ATOM 1338 C C . LEU A 1 160 ? -0.020 11.788 -13.953 1.00 93.81 160 LEU A C 1
ATOM 1340 O O . LEU A 1 160 ? 0.667 12.498 -13.215 1.00 93.81 160 LEU A O 1
ATOM 1344 N N . ASP A 1 161 ? -1.292 12.055 -14.236 1.00 95.00 161 ASP A N 1
ATOM 1345 C CA . ASP A 1 161 ? -2.022 13.145 -13.599 1.00 95.00 161 ASP A CA 1
ATOM 1346 C C . ASP A 1 161 ? -2.157 12.894 -12.085 1.00 95.00 161 ASP A C 1
ATOM 1348 O O . ASP A 1 161 ? -2.444 11.779 -11.650 1.00 95.00 161 ASP A O 1
ATOM 1352 N N . ASN A 1 162 ? -1.917 13.921 -11.266 1.00 92.50 1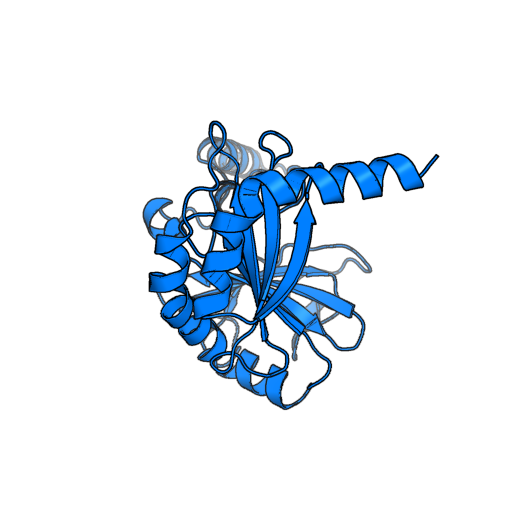62 ASN A N 1
ATOM 1353 C CA . ASN A 1 162 ? -1.936 13.751 -9.813 1.00 92.50 162 ASN A CA 1
ATOM 1354 C C . ASN A 1 162 ? -3.354 13.547 -9.265 1.00 92.50 162 ASN A C 1
ATOM 1356 O O . ASN A 1 162 ? -3.490 12.861 -8.256 1.00 92.50 162 ASN A O 1
ATOM 1360 N N . GLU A 1 163 ? -4.393 14.106 -9.894 1.00 94.81 163 GLU A N 1
ATOM 1361 C CA . GLU A 1 163 ? -5.775 13.853 -9.469 1.00 94.81 163 GLU A CA 1
ATOM 1362 C C . GLU A 1 163 ? -6.172 12.414 -9.791 1.00 94.81 163 GLU A C 1
ATOM 1364 O O . GLU A 1 163 ? -6.738 11.746 -8.933 1.00 94.81 163 GLU A O 1
ATOM 1369 N N . TYR A 1 164 ? -5.761 11.893 -10.953 1.00 96.62 164 TYR A N 1
ATOM 1370 C CA . TYR A 1 164 ? -5.858 10.460 -11.249 1.00 96.62 164 TYR A CA 1
ATOM 1371 C C . TYR A 1 164 ? -5.159 9.626 -10.164 1.00 96.62 164 TYR A C 1
ATOM 1373 O O . TYR A 1 164 ? -5.739 8.699 -9.606 1.00 96.62 164 TYR A O 1
ATOM 1381 N N . LEU A 1 165 ? -3.926 9.975 -9.789 1.00 96.19 165 LEU A N 1
ATOM 1382 C CA . LEU A 1 165 ? -3.177 9.194 -8.805 1.00 96.19 165 LEU A CA 1
ATOM 1383 C C . LEU A 1 165 ? -3.776 9.195 -7.394 1.00 96.19 165 LEU A C 1
ATOM 1385 O O . LEU A 1 165 ? -3.531 8.228 -6.676 1.00 96.19 165 LEU A O 1
ATOM 1389 N N . LYS A 1 166 ? -4.567 10.196 -6.994 1.00 95.31 166 LYS A N 1
ATOM 1390 C CA . LYS A 1 166 ? -5.212 10.234 -5.665 1.00 95.31 166 LYS A CA 1
ATOM 1391 C C . LYS A 1 166 ? -6.204 9.094 -5.426 1.00 95.31 166 LYS A C 1
ATOM 1393 O O . LYS A 1 166 ? -6.445 8.748 -4.275 1.00 95.31 166 LYS A O 1
ATOM 1398 N N . GLU A 1 167 ? -6.729 8.483 -6.485 1.00 95.56 167 GLU A N 1
ATOM 1399 C CA . GLU A 1 167 ? -7.615 7.311 -6.413 1.00 95.56 167 GLU A CA 1
ATOM 1400 C C . GLU A 1 167 ? -6.843 5.969 -6.391 1.00 95.56 167 GLU A C 1
ATOM 1402 O O . GLU A 1 167 ? -7.442 4.883 -6.409 1.00 95.56 167 GLU A O 1
ATOM 1407 N N . SER A 1 168 ? -5.505 6.027 -6.366 1.00 97.69 168 SER A N 1
ATOM 1408 C CA . SER A 1 168 ? -4.652 4.841 -6.256 1.00 97.69 168 SER A CA 1
ATOM 1409 C C . SER A 1 168 ? -4.627 4.297 -4.829 1.00 97.69 168 SER A C 1
ATOM 1411 O O . SER A 1 168 ? -4.892 5.001 -3.854 1.00 97.69 168 SER A O 1
ATOM 1413 N N . ILE A 1 169 ? -4.244 3.031 -4.701 1.00 98.31 169 ILE A N 1
ATOM 1414 C CA . ILE A 1 169 ? -4.084 2.353 -3.414 1.00 98.31 169 ILE A CA 1
ATOM 1415 C C . ILE A 1 169 ? -2.649 1.851 -3.320 1.00 98.31 169 ILE A C 1
ATOM 1417 O O . ILE A 1 169 ? -2.190 1.143 -4.216 1.00 98.31 169 ILE A O 1
ATOM 1421 N N . VAL A 1 170 ? -1.939 2.201 -2.247 1.00 98.25 170 VAL A N 1
ATOM 1422 C CA . VAL A 1 170 ? -0.637 1.605 -1.933 1.00 98.25 170 VAL A CA 1
ATOM 1423 C C . VAL A 1 170 ? -0.813 0.486 -0.911 1.00 98.25 170 VAL A C 1
ATOM 1425 O O . VAL A 1 170 ? -1.579 0.607 0.048 1.00 98.25 170 VAL A O 1
ATOM 1428 N N . PHE A 1 171 ? -0.116 -0.621 -1.126 1.00 98.38 171 PHE A N 1
ATOM 1429 C CA . PHE A 1 171 ? -0.101 -1.752 -0.207 1.00 98.38 171 PHE A CA 1
ATOM 1430 C C . PHE A 1 171 ? 1.265 -2.429 -0.203 1.00 98.38 171 PHE A C 1
ATOM 1432 O O . PHE A 1 171 ? 1.984 -2.410 -1.204 1.00 98.38 171 PHE A O 1
ATOM 1439 N N . ASP A 1 172 ? 1.601 -3.040 0.925 1.00 97.56 172 ASP A N 1
ATOM 1440 C CA . ASP A 1 172 ? 2.800 -3.849 1.082 1.00 97.56 172 ASP A CA 1
ATOM 1441 C C . ASP A 1 172 ? 2.438 -5.327 1.145 1.00 97.56 172 ASP A C 1
ATOM 1443 O O . ASP A 1 172 ? 1.431 -5.710 1.740 1.00 97.56 172 ASP A O 1
ATOM 1447 N N . LEU A 1 173 ? 3.281 -6.155 0.539 1.00 96.75 173 LEU A N 1
ATOM 1448 C CA . LEU A 1 173 ? 3.253 -7.601 0.671 1.00 96.75 173 LEU A CA 1
ATOM 1449 C C . LEU A 1 173 ? 4.580 -8.053 1.275 1.00 96.75 173 LEU A C 1
ATOM 1451 O O . LEU A 1 173 ? 5.643 -7.817 0.697 1.00 96.75 173 LEU A O 1
ATOM 1455 N N . GLU A 1 174 ? 4.483 -8.702 2.425 1.00 95.31 174 GLU A N 1
ATOM 1456 C CA . GLU A 1 174 ? 5.570 -9.364 3.129 1.00 95.31 174 GLU A CA 1
ATOM 1457 C C . GLU A 1 174 ? 5.408 -10.879 2.963 1.00 95.31 174 GLU A C 1
ATOM 1459 O O . GLU A 1 174 ? 4.336 -11.432 3.236 1.00 95.31 174 GLU A O 1
ATOM 1464 N N . ASP A 1 175 ? 6.451 -11.553 2.486 1.00 88.75 175 ASP A N 1
ATOM 1465 C CA . ASP A 1 175 ? 6.449 -13.009 2.363 1.00 88.75 175 ASP A CA 1
ATOM 1466 C C . ASP A 1 175 ? 6.756 -13.719 3.696 1.00 88.75 175 ASP A C 1
ATOM 1468 O O . ASP A 1 175 ? 6.898 -13.102 4.756 1.00 88.75 175 ASP A O 1
ATOM 1472 N N . GLU A 1 176 ? 6.811 -15.053 3.671 1.00 85.81 176 GLU A N 1
ATOM 1473 C CA . GLU A 1 176 ? 7.074 -15.844 4.880 1.00 85.81 176 GLU A CA 1
ATOM 1474 C C . GLU A 1 176 ? 8.490 -15.623 5.448 1.00 85.81 176 GLU A C 1
ATOM 1476 O O . GLU A 1 176 ? 8.695 -15.806 6.652 1.00 85.81 176 GLU A O 1
ATOM 1481 N N . ASP A 1 177 ? 9.428 -15.174 4.609 1.00 84.50 177 ASP A N 1
ATOM 1482 C CA . ASP A 1 177 ? 10.827 -14.891 4.941 1.00 84.50 177 ASP A CA 1
ATOM 1483 C C . ASP A 1 177 ? 11.053 -13.421 5.342 1.00 84.50 177 ASP A C 1
ATOM 1485 O O . ASP A 1 177 ? 12.192 -12.998 5.550 1.00 84.50 177 ASP A O 1
ATOM 1489 N N . LYS A 1 178 ? 9.968 -12.651 5.526 1.00 84.06 178 LYS A N 1
ATOM 1490 C CA . LYS A 1 178 ? 9.983 -11.222 5.886 1.00 84.06 178 LYS A CA 1
ATOM 1491 C C . LYS A 1 178 ? 10.553 -10.309 4.802 1.00 84.06 178 LYS A C 1
ATOM 1493 O O . LYS A 1 178 ? 10.944 -9.180 5.098 1.00 84.06 178 LYS A O 1
ATOM 1498 N N . LEU A 1 179 ? 10.570 -10.764 3.554 1.00 86.44 179 LEU A N 1
ATOM 1499 C CA . LEU A 1 179 ? 10.960 -9.949 2.413 1.00 86.44 179 LEU A CA 1
ATOM 1500 C C . LEU A 1 179 ? 9.758 -9.132 1.942 1.00 86.44 179 LEU A C 1
ATOM 1502 O O . LEU A 1 179 ? 8.633 -9.632 1.874 1.00 86.44 179 LEU A O 1
ATOM 1506 N N . GLN A 1 180 ? 9.994 -7.860 1.630 1.00 90.75 180 GLN A N 1
ATOM 1507 C CA . GLN A 1 180 ? 8.929 -6.881 1.433 1.00 90.75 180 GLN A CA 1
ATOM 1508 C C . GLN A 1 180 ? 8.876 -6.387 -0.014 1.00 90.75 180 GLN A C 1
ATOM 1510 O O . GLN A 1 180 ? 9.891 -6.121 -0.662 1.00 90.75 180 GLN A O 1
ATOM 1515 N N . SER A 1 181 ? 7.661 -6.184 -0.508 1.00 94.50 181 SER A N 1
ATOM 1516 C CA . SER A 1 181 ? 7.396 -5.478 -1.757 1.00 94.50 181 SER A CA 1
ATOM 1517 C C . SER A 1 181 ? 6.294 -4.444 -1.557 1.00 94.50 181 SER A C 1
ATOM 1519 O O . SER A 1 181 ? 5.303 -4.723 -0.887 1.00 94.50 181 SER A O 1
ATOM 1521 N N . THR A 1 182 ? 6.467 -3.258 -2.139 1.00 96.25 182 THR A N 1
ATOM 1522 C CA . THR A 1 182 ? 5.452 -2.197 -2.151 1.00 96.25 182 THR A CA 1
ATOM 1523 C C . THR A 1 182 ? 4.842 -2.102 -3.534 1.00 96.25 182 THR A C 1
ATOM 1525 O O . THR A 1 182 ? 5.549 -2.011 -4.544 1.00 96.25 182 THR A O 1
ATOM 1528 N N . TRP A 1 183 ? 3.520 -2.055 -3.565 1.00 97.62 183 TRP A N 1
ATOM 1529 C CA . TRP A 1 183 ? 2.720 -2.059 -4.773 1.00 97.62 183 TRP A CA 1
ATOM 1530 C C . TRP A 1 183 ? 1.787 -0.857 -4.813 1.00 97.62 183 TRP A C 1
ATOM 1532 O O . TRP A 1 183 ? 1.290 -0.406 -3.782 1.00 97.62 183 TRP A O 1
ATOM 1542 N N . ILE A 1 184 ? 1.527 -0.356 -6.019 1.00 97.94 184 ILE A N 1
ATOM 1543 C CA . ILE A 1 184 ? 0.538 0.692 -6.272 1.00 97.94 184 ILE A CA 1
ATOM 1544 C C . ILE A 1 184 ? -0.505 0.141 -7.238 1.00 97.94 184 ILE A C 1
ATOM 1546 O O . ILE A 1 184 ? -0.184 -0.224 -8.369 1.00 97.94 184 ILE A O 1
ATOM 1550 N N . LEU A 1 185 ? -1.758 0.088 -6.793 1.00 98.25 185 LEU A N 1
ATOM 1551 C CA . LEU A 1 185 ? -2.917 -0.185 -7.632 1.00 98.25 185 LEU A CA 1
ATOM 1552 C C . LEU A 1 185 ? -3.456 1.138 -8.171 1.00 98.25 185 LEU A C 1
ATOM 1554 O O . LEU A 1 185 ? -3.987 1.949 -7.412 1.00 98.25 185 LEU A O 1
ATOM 1558 N N . LEU A 1 186 ? -3.310 1.349 -9.475 1.00 97.56 186 LEU A N 1
ATOM 1559 C CA . LEU A 1 186 ? -3.812 2.533 -10.163 1.00 97.56 186 LEU A CA 1
ATOM 1560 C C . LEU A 1 186 ? -5.353 2.491 -10.294 1.00 97.56 186 LEU A C 1
ATOM 1562 O O . LEU A 1 186 ? -5.959 1.421 -10.173 1.00 97.56 186 LEU A O 1
ATOM 1566 N N . PRO A 1 187 ? -6.015 3.637 -10.543 1.00 96.62 187 PRO A N 1
ATOM 1567 C CA . PRO A 1 187 ? -7.475 3.721 -10.686 1.00 96.62 187 PRO A CA 1
ATOM 1568 C C . PRO A 1 187 ? -8.058 2.814 -11.778 1.00 96.62 187 PRO A C 1
ATOM 1570 O O . PRO A 1 187 ? -9.126 2.235 -11.602 1.00 96.62 187 PRO A O 1
ATOM 1573 N N . ASP A 1 188 ? -7.329 2.613 -12.877 1.00 95.06 188 ASP A N 1
ATOM 1574 C CA . ASP A 1 188 ? -7.679 1.678 -13.957 1.00 95.06 188 ASP A CA 1
ATOM 1575 C C . ASP A 1 188 ? -7.459 0.190 -13.602 1.00 95.06 188 ASP A C 1
ATOM 1577 O O . ASP A 1 188 ? -7.689 -0.692 -14.430 1.00 95.06 188 ASP A O 1
ATOM 1581 N N . ASN A 1 189 ? -7.062 -0.100 -12.360 1.00 93.81 189 ASN A N 1
ATOM 1582 C CA . ASN A 1 189 ? -6.676 -1.408 -11.831 1.00 93.81 189 ASN A CA 1
ATOM 1583 C C . ASN A 1 189 ? -5.379 -1.984 -12.415 1.00 93.81 189 ASN A C 1
ATOM 1585 O O . ASN A 1 189 ? -5.102 -3.174 -12.236 1.00 93.81 189 ASN A O 1
ATOM 1589 N N . THR A 1 190 ? -4.561 -1.160 -13.072 1.00 96.38 190 THR A N 1
ATOM 1590 C CA . THR A 1 190 ? -3.182 -1.527 -13.391 1.00 96.38 190 THR A CA 1
ATOM 1591 C C . THR A 1 190 ? -2.378 -1.609 -12.100 1.00 96.38 190 THR A C 1
ATOM 1593 O O . THR A 1 190 ? -2.368 -0.666 -11.304 1.00 96.38 190 THR A O 1
ATOM 1596 N N . LEU A 1 191 ? -1.676 -2.721 -11.890 1.00 97.25 191 LEU A N 1
ATOM 1597 C CA . LEU A 1 191 ? -0.825 -2.883 -10.720 1.00 97.25 191 LEU A CA 1
ATOM 1598 C C . LEU A 1 191 ? 0.624 -2.530 -11.050 1.00 97.25 191 LEU A C 1
ATOM 1600 O O . LEU A 1 191 ? 1.132 -2.922 -12.095 1.00 97.25 191 LEU A O 1
ATOM 1604 N N . VAL A 1 192 ? 1.308 -1.819 -10.157 1.00 97.25 192 VAL A N 1
ATOM 1605 C CA . VAL A 1 192 ? 2.720 -1.461 -10.316 1.00 97.25 192 VAL A CA 1
ATOM 1606 C C . VAL A 1 192 ? 3.539 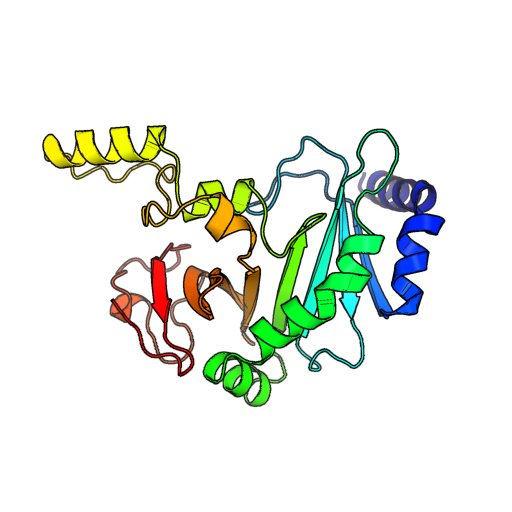-1.967 -9.138 1.00 97.25 192 VAL A C 1
ATOM 1608 O O . VAL A 1 192 ? 3.248 -1.619 -7.995 1.00 97.25 192 VAL A O 1
ATOM 1611 N N . LEU A 1 193 ? 4.596 -2.733 -9.418 1.00 95.81 193 LEU A N 1
ATOM 1612 C CA . LEU A 1 193 ? 5.645 -3.024 -8.441 1.00 95.81 193 LEU A CA 1
ATOM 1613 C C . LEU A 1 193 ? 6.512 -1.777 -8.283 1.00 95.81 193 LEU A C 1
ATOM 1615 O O . LEU A 1 193 ? 7.304 -1.450 -9.175 1.00 95.81 193 LEU A O 1
ATOM 1619 N N . TYR A 1 194 ? 6.326 -1.078 -7.167 1.00 94.50 194 TYR A N 1
ATOM 1620 C CA . TYR A 1 194 ? 7.020 0.170 -6.887 1.00 94.50 194 TYR A CA 1
ATOM 1621 C C . TYR A 1 194 ? 8.342 -0.075 -6.168 1.00 94.50 194 TYR A C 1
ATOM 1623 O O . TYR A 1 194 ? 9.356 0.408 -6.648 1.00 94.50 194 TYR A O 1
ATOM 1631 N N . ILE A 1 195 ? 8.349 -0.850 -5.081 1.00 92.62 195 ILE A N 1
ATOM 1632 C CA . ILE A 1 195 ? 9.563 -1.159 -4.310 1.00 92.62 195 ILE A CA 1
ATOM 1633 C C . ILE A 1 195 ? 9.697 -2.670 -4.171 1.00 92.62 195 ILE A C 1
ATOM 1635 O O . ILE A 1 195 ? 8.712 -3.357 -3.898 1.00 92.62 195 ILE A O 1
ATOM 1639 N N . LEU A 1 196 ? 10.918 -3.179 -4.314 1.00 91.69 196 LEU A N 1
ATOM 1640 C CA . LEU A 1 196 ? 11.255 -4.566 -4.014 1.00 91.69 196 LEU A CA 1
ATOM 1641 C C . LEU A 1 196 ? 12.498 -4.622 -3.120 1.00 91.69 196 LEU A C 1
ATOM 1643 O O . LEU A 1 196 ? 13.571 -4.157 -3.509 1.00 91.69 196 LEU A O 1
ATOM 1647 N N . ASP A 1 197 ? 12.338 -5.226 -1.946 1.00 89.19 197 ASP A N 1
ATOM 1648 C CA . ASP A 1 197 ? 13.406 -5.543 -0.997 1.00 89.19 197 ASP A CA 1
ATOM 1649 C C . ASP A 1 197 ? 13.528 -7.068 -0.858 1.00 89.19 197 ASP A C 1
ATOM 1651 O O . ASP A 1 197 ? 13.230 -7.668 0.173 1.00 89.19 197 ASP A O 1
ATOM 1655 N N . SER A 1 198 ? 13.839 -7.708 -1.987 1.00 86.31 198 SER A N 1
ATOM 1656 C CA . SER A 1 198 ? 13.992 -9.157 -2.129 1.00 86.31 198 SER A CA 1
ATOM 1657 C C . SER A 1 198 ? 14.773 -9.498 -3.402 1.00 86.31 198 SER A C 1
ATOM 1659 O O . SER A 1 198 ? 14.822 -8.708 -4.356 1.00 86.31 198 SER A O 1
ATOM 1661 N N . ASP A 1 199 ? 15.329 -10.708 -3.449 1.00 86.56 199 ASP A N 1
ATOM 1662 C CA . ASP A 1 199 ? 15.925 -11.295 -4.655 1.00 86.56 199 ASP A CA 1
ATOM 1663 C C . ASP A 1 199 ? 14.866 -11.782 -5.655 1.00 86.56 199 ASP A C 1
ATOM 1665 O O . ASP A 1 199 ? 15.151 -11.959 -6.847 1.00 86.56 199 ASP A O 1
ATOM 1669 N N . SER A 1 200 ? 13.629 -11.990 -5.201 1.00 87.75 200 SER A N 1
ATOM 1670 C CA . SER A 1 200 ? 12.522 -12.392 -6.065 1.00 87.75 200 SER A CA 1
ATOM 1671 C C . SER A 1 200 ? 11.163 -11.984 -5.511 1.00 87.75 200 SER A C 1
ATOM 1673 O O . SER A 1 200 ? 10.997 -11.746 -4.319 1.00 87.75 200 SER A O 1
ATOM 1675 N N . ILE A 1 201 ? 10.172 -11.918 -6.392 1.00 89.44 201 ILE A N 1
ATOM 1676 C CA . ILE A 1 201 ? 8.771 -11.766 -6.014 1.00 89.44 201 ILE A CA 1
ATOM 1677 C C . ILE A 1 201 ? 7.915 -12.604 -6.956 1.00 89.44 201 ILE A C 1
ATOM 1679 O O . ILE A 1 201 ? 8.043 -12.522 -8.180 1.00 89.44 201 ILE A O 1
ATOM 1683 N N . PHE A 1 202 ? 7.062 -13.453 -6.386 1.00 89.69 202 PHE A N 1
ATOM 1684 C CA . PHE A 1 202 ? 6.324 -14.475 -7.133 1.00 89.69 202 PHE A CA 1
ATOM 1685 C C . PHE A 1 202 ? 7.262 -15.347 -7.990 1.00 89.69 202 PHE A C 1
ATOM 1687 O O . PHE A 1 202 ? 8.112 -16.053 -7.461 1.00 89.69 202 PHE A O 1
ATOM 1694 N N . ASN A 1 203 ? 7.106 -15.314 -9.314 1.00 88.69 203 ASN A N 1
ATOM 1695 C CA . ASN A 1 203 ? 7.931 -16.017 -10.297 1.00 88.69 203 ASN A CA 1
ATOM 1696 C C . ASN A 1 203 ? 8.991 -15.116 -10.961 1.00 88.69 203 ASN A C 1
ATOM 1698 O O . ASN A 1 203 ? 9.652 -15.554 -11.905 1.00 88.69 203 ASN A O 1
ATOM 1702 N N . TYR A 1 204 ? 9.155 -13.873 -10.504 1.00 90.75 204 TYR A N 1
ATOM 1703 C CA . TYR A 1 204 ? 10.112 -12.923 -11.061 1.00 90.75 204 TYR A CA 1
ATOM 1704 C C . TYR A 1 204 ? 11.357 -12.840 -10.191 1.00 90.75 204 TYR A C 1
ATOM 1706 O O . TYR A 1 204 ? 11.297 -12.435 -9.032 1.00 90.75 204 TYR A O 1
ATOM 1714 N N . SER A 1 205 ? 12.508 -13.174 -10.773 1.00 90.19 205 SER A N 1
ATOM 1715 C CA . SER A 1 205 ? 13.787 -12.830 -10.163 1.00 90.19 205 SER A CA 1
ATOM 1716 C C . SER A 1 205 ? 14.072 -11.347 -10.357 1.00 90.19 205 SER A C 1
ATOM 1718 O O . SER A 1 205 ? 13.719 -10.746 -11.374 1.00 90.19 205 SER A O 1
ATOM 1720 N N . ARG A 1 206 ? 14.796 -10.767 -9.410 1.00 88.31 206 ARG A N 1
ATOM 1721 C CA . ARG A 1 206 ? 15.317 -9.404 -9.477 1.00 88.31 206 ARG A CA 1
ATOM 1722 C C . ARG A 1 206 ? 16.080 -9.114 -10.773 1.00 88.31 206 ARG A C 1
ATOM 1724 O O . ARG A 1 206 ? 15.838 -8.101 -11.429 1.00 88.31 206 ARG A O 1
ATOM 1731 N N . LYS A 1 207 ? 16.915 -10.062 -11.206 1.00 87.94 207 LYS A N 1
ATOM 1732 C CA . LYS A 1 207 ? 17.602 -10.003 -12.502 1.00 87.94 207 LYS A CA 1
ATOM 1733 C C . LYS A 1 207 ? 16.626 -10.000 -13.678 1.00 87.94 207 LYS A C 1
ATOM 1735 O O . LYS A 1 207 ? 16.798 -9.229 -14.617 1.00 87.94 207 LYS A O 1
ATOM 1740 N N . GLY A 1 208 ? 15.567 -10.808 -13.611 1.00 87.00 208 GLY A N 1
ATOM 1741 C CA . GLY A 1 208 ? 14.477 -10.801 -14.590 1.00 87.00 208 GLY A CA 1
ATOM 1742 C C . GLY A 1 208 ? 13.721 -9.468 -14.661 1.00 87.00 208 GLY A C 1
ATOM 1743 O O . GLY A 1 208 ? 13.148 -9.148 -15.699 1.00 87.00 208 GLY A O 1
ATOM 1744 N N . LEU A 1 209 ? 13.767 -8.661 -13.597 1.00 87.75 209 LEU A N 1
ATOM 1745 C CA . LEU A 1 209 ? 13.218 -7.302 -13.558 1.00 87.75 209 LEU A CA 1
ATOM 1746 C C . LEU A 1 209 ? 14.199 -6.232 -14.079 1.00 87.75 209 LEU A C 1
ATOM 1748 O O . LEU A 1 209 ? 13.797 -5.077 -14.230 1.00 87.75 209 LEU A O 1
ATOM 1752 N N . GLY A 1 210 ? 15.441 -6.610 -14.408 1.00 85.44 210 GLY A N 1
ATOM 1753 C CA . GLY A 1 210 ? 16.472 -5.730 -14.967 1.00 85.44 210 GLY A CA 1
ATOM 1754 C C . GLY A 1 210 ? 17.477 -5.179 -13.952 1.00 85.44 210 GLY A C 1
ATOM 1755 O O . GLY A 1 210 ? 18.135 -4.186 -14.248 1.00 85.44 210 GLY A O 1
ATOM 1756 N N . PHE A 1 211 ? 17.592 -5.789 -12.768 1.00 83.81 211 PHE A N 1
ATOM 1757 C CA . PHE A 1 211 ? 18.490 -5.335 -11.703 1.00 83.81 211 PHE A CA 1
ATOM 1758 C C . PHE A 1 211 ? 19.520 -6.416 -11.357 1.00 83.81 211 PHE A C 1
ATOM 1760 O O . PHE A 1 211 ? 19.157 -7.501 -10.912 1.00 83.81 211 PHE A O 1
ATOM 1767 N N . ASP A 1 212 ? 20.805 -6.098 -11.530 1.00 77.00 212 ASP A N 1
ATOM 1768 C CA . ASP A 1 212 ? 21.927 -7.027 -11.299 1.00 77.00 212 ASP A CA 1
ATOM 1769 C C . ASP A 1 212 ? 22.620 -6.840 -9.929 1.00 77.00 212 ASP A C 1
ATOM 1771 O O . ASP A 1 212 ? 23.587 -7.531 -9.625 1.00 77.00 212 ASP A O 1
ATOM 1775 N N . GLN A 1 213 ? 22.163 -5.899 -9.096 1.00 71.56 213 GLN A N 1
ATOM 1776 C CA . GLN A 1 213 ? 22.756 -5.624 -7.777 1.00 71.56 213 GLN A CA 1
ATOM 1777 C C . GLN A 1 213 ? 22.188 -6.566 -6.711 1.00 71.56 213 GLN A C 1
ATOM 1779 O O . GLN A 1 213 ? 20.973 -6.593 -6.545 1.00 71.56 213 GLN A O 1
ATOM 1784 N N . GLU A 1 214 ? 23.028 -7.269 -5.951 1.00 66.44 214 GLU A N 1
ATOM 1785 C CA . GLU A 1 214 ? 22.599 -8.080 -4.797 1.00 66.44 214 GLU A CA 1
ATOM 1786 C C . GLU A 1 214 ? 22.341 -7.199 -3.556 1.00 66.44 214 GLU A C 1
ATOM 1788 O O . GLU A 1 214 ? 23.056 -6.223 -3.323 1.00 66.44 214 GLU A O 1
ATOM 1793 N N . HIS A 1 215 ? 21.321 -7.547 -2.760 1.00 63.97 215 HIS A N 1
ATOM 1794 C CA . HIS A 1 215 ? 21.021 -6.961 -1.440 1.00 63.97 215 HIS A CA 1
ATOM 1795 C C . HIS A 1 215 ? 20.863 -5.427 -1.382 1.00 63.97 215 HIS A C 1
ATOM 1797 O O . HIS A 1 215 ? 21.474 -4.749 -0.552 1.00 63.97 215 HIS A O 1
ATOM 1803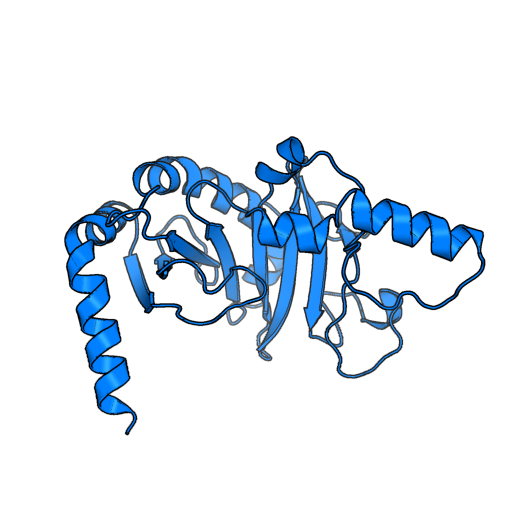 N N . SER A 1 216 ? 19.994 -4.866 -2.226 1.00 72.38 216 SER A N 1
ATOM 1804 C CA . SER A 1 216 ? 19.562 -3.468 -2.100 1.00 72.38 216 SER A CA 1
ATOM 1805 C C . SER A 1 216 ? 18.078 -3.293 -2.401 1.00 72.38 216 SER A C 1
ATOM 1807 O O . SER A 1 216 ? 17.526 -3.979 -3.260 1.00 72.38 216 SER A O 1
ATOM 1809 N N . LEU A 1 217 ? 17.438 -2.328 -1.746 1.00 84.06 217 LEU A N 1
ATOM 1810 C CA . LEU A 1 217 ? 16.119 -1.854 -2.150 1.00 84.06 217 LEU A CA 1
ATOM 1811 C C . LEU A 1 217 ? 16.189 -1.347 -3.596 1.00 84.06 217 LEU A C 1
ATOM 1813 O O . LEU A 1 217 ? 17.060 -0.540 -3.928 1.00 84.06 217 LEU A O 1
ATOM 1817 N N . ILE A 1 218 ? 15.278 -1.813 -4.450 1.00 87.38 218 ILE A N 1
ATOM 1818 C CA . ILE A 1 218 ? 15.127 -1.313 -5.824 1.00 87.38 218 ILE A CA 1
ATOM 1819 C C . ILE A 1 218 ? 13.728 -0.783 -6.065 1.00 87.38 218 ILE A C 1
ATOM 1821 O O . ILE A 1 218 ? 12.781 -1.156 -5.374 1.00 87.38 218 ILE A O 1
ATOM 1825 N N . GLU A 1 219 ? 13.617 0.037 -7.106 1.00 89.25 219 GLU A N 1
ATOM 1826 C CA . GLU A 1 219 ? 12.360 0.586 -7.597 1.00 89.25 219 GLU A CA 1
ATOM 1827 C C . GLU A 1 219 ? 12.094 0.066 -9.021 1.00 89.25 219 GLU A C 1
ATOM 1829 O O . GLU A 1 219 ? 12.490 0.706 -9.999 1.00 89.25 219 GLU A O 1
ATOM 1834 N N . PRO A 1 220 ? 11.496 -1.135 -9.191 1.00 90.19 220 PRO A N 1
ATOM 1835 C CA . PRO A 1 220 ? 11.402 -1.767 -10.507 1.00 90.19 220 PRO A CA 1
ATOM 1836 C C . PRO A 1 220 ? 10.515 -1.025 -11.499 1.00 90.19 220 PRO A C 1
ATOM 1838 O O . PRO A 1 220 ? 10.732 -1.128 -12.710 1.00 90.19 220 PRO A O 1
ATOM 1841 N N . CYS A 1 221 ? 9.490 -0.332 -10.994 1.00 92.19 221 CYS A N 1
ATOM 1842 C CA . CYS A 1 221 ? 8.514 0.409 -11.788 1.00 92.19 221 CYS A CA 1
ATOM 1843 C C . CYS A 1 221 ? 7.899 -0.438 -12.915 1.00 92.19 221 CYS A C 1
ATOM 1845 O O . CYS A 1 221 ? 7.707 0.027 -14.040 1.00 92.19 221 CYS A O 1
ATOM 1847 N N . LYS A 1 222 ? 7.611 -1.713 -12.623 1.00 93.50 222 LYS A N 1
ATOM 1848 C CA . LYS A 1 222 ? 7.011 -2.656 -13.577 1.00 93.50 222 LYS A CA 1
ATOM 1849 C C . LYS A 1 222 ? 5.504 -2.706 -13.393 1.00 93.50 222 LYS A C 1
ATOM 1851 O O . LYS A 1 222 ? 5.032 -2.848 -12.268 1.00 93.50 222 LYS A O 1
ATOM 1856 N N . LYS A 1 223 ? 4.769 -2.604 -14.499 1.00 95.56 223 LYS A N 1
ATOM 1857 C CA . LYS A 1 223 ? 3.313 -2.751 -14.531 1.00 95.56 223 LYS A CA 1
ATOM 1858 C C . LYS A 1 223 ? 2.937 -4.212 -14.733 1.00 95.56 223 LYS A C 1
ATOM 1860 O O . LYS A 1 223 ? 3.620 -4.923 -15.466 1.00 95.56 223 LYS A O 1
ATOM 1865 N N . PHE A 1 224 ? 1.836 -4.623 -14.127 1.00 96.81 224 PHE A N 1
ATOM 1866 C CA . PHE A 1 224 ? 1.306 -5.974 -14.178 1.00 96.81 224 PHE A CA 1
ATOM 1867 C C . PHE A 1 224 ? -0.175 -5.945 -14.543 1.00 96.81 224 PHE A C 1
ATOM 1869 O O . PHE A 1 224 ? -0.926 -5.074 -14.093 1.00 96.81 224 PHE A O 1
ATOM 1876 N N . ASP A 1 225 ? -0.594 -6.921 -15.345 1.00 94.31 225 ASP A N 1
ATOM 1877 C CA . ASP A 1 225 ? -2.009 -7.233 -15.513 1.00 94.31 225 ASP A CA 1
ATOM 1878 C C . ASP A 1 225 ? -2.577 -7.933 -14.262 1.00 94.31 225 ASP A C 1
ATOM 1880 O O . ASP A 1 225 ? -1.861 -8.299 -13.325 1.00 94.31 225 ASP A O 1
ATOM 1884 N N . ARG A 1 226 ? -3.894 -8.169 -14.249 1.00 90.38 226 ARG A N 1
ATOM 1885 C CA . ARG A 1 226 ? -4.571 -8.828 -13.119 1.00 90.38 226 ARG A CA 1
ATOM 1886 C C . ARG A 1 226 ? -4.131 -10.274 -12.877 1.00 90.38 226 ARG A C 1
ATOM 1888 O O . ARG A 1 226 ? -4.433 -10.790 -11.808 1.00 90.38 226 ARG A O 1
ATOM 1895 N N . LYS A 1 227 ? -3.446 -10.910 -13.832 1.00 92.56 227 LYS A N 1
ATOM 1896 C CA . LYS A 1 227 ? -2.943 -12.290 -13.758 1.00 92.56 227 LYS A CA 1
ATOM 1897 C C . LYS A 1 227 ? -1.470 -12.359 -13.352 1.00 92.56 227 LYS A C 1
ATOM 1899 O O . LYS A 1 227 ? -0.931 -13.454 -13.225 1.00 92.56 227 LYS A O 1
ATOM 1904 N N . GLY A 1 228 ? -0.828 -11.211 -13.140 1.00 93.50 228 GLY A N 1
ATOM 1905 C CA . GLY A 1 228 ? 0.570 -11.126 -12.740 1.00 93.50 228 GLY A CA 1
ATOM 1906 C C . GLY A 1 228 ? 1.552 -11.177 -13.906 1.00 93.50 228 GLY A C 1
ATOM 1907 O O . GLY A 1 228 ? 2.731 -11.410 -13.667 1.00 93.50 228 GLY A O 1
ATOM 1908 N N . ASN A 1 229 ? 1.116 -10.945 -15.150 1.00 94.69 229 ASN A N 1
ATOM 1909 C CA . ASN A 1 229 ? 2.034 -10.788 -16.278 1.00 94.69 229 ASN A CA 1
ATOM 1910 C C . ASN A 1 229 ? 2.518 -9.341 -16.369 1.00 94.69 229 ASN A C 1
ATOM 1912 O O . ASN A 1 229 ? 1.709 -8.415 -16.295 1.00 94.69 229 ASN A O 1
ATOM 1916 N N . ILE A 1 230 ? 3.816 -9.145 -16.604 1.00 94.25 230 ILE A N 1
ATOM 1917 C CA . ILE A 1 230 ? 4.370 -7.816 -16.891 1.00 94.25 230 ILE A CA 1
ATOM 1918 C C . ILE A 1 230 ? 3.774 -7.272 -18.196 1.00 94.25 230 ILE A C 1
ATOM 1920 O O . ILE A 1 230 ? 3.760 -7.962 -19.216 1.00 94.25 230 ILE A O 1
ATOM 1924 N N . ILE A 1 231 ? 3.336 -6.015 -18.163 1.00 94.19 231 ILE A N 1
ATOM 1925 C CA . ILE A 1 231 ? 2.815 -5.268 -19.313 1.00 94.19 231 ILE A CA 1
ATOM 1926 C C . ILE A 1 231 ? 3.634 -3.993 -19.556 1.00 94.19 231 ILE A C 1
ATOM 1928 O O . ILE A 1 231 ? 4.318 -3.500 -18.654 1.00 94.19 231 ILE A O 1
ATOM 1932 N N . ASN A 1 232 ? 3.570 -3.479 -20.788 1.00 79.00 232 ASN A N 1
ATOM 1933 C CA . ASN A 1 232 ? 4.238 -2.240 -21.210 1.00 79.00 232 ASN A CA 1
ATOM 1934 C C . ASN A 1 232 ? 3.387 -1.003 -20.878 1.00 79.00 232 ASN A C 1
ATOM 1936 O O . ASN A 1 232 ? 2.180 -1.032 -21.195 1.00 79.00 232 ASN A O 1
#

Secondary structure (DSSP, 8-state):
--HHHHHHHHHHGGGGHHHHHGGGGT-EEEEEEE--S--SS--TTS-EEEEEEE-TTS-TTEEEEEEEEEETTEETTHHHHHHHHHHHHHHHHT-HHHHHHHHH-TT-EEEEEEESSSSS-HHHHHHHH--HHHHHHHHHHHHTT------TTSTT-----HHHHHT-EEEEEE-TT--EEEEEE-TTS-EEEEEEESSEETTEETGGGT---SS--B---EEE-TTS-EE-

pLDDT: mean 85.89, std 13.73, range [34.84, 98.5]

Foldseek 3Di:
DPVVVVVVQVVVCVLVCVVVVVLVVAWDWPDKGWDCPDDLAGHNPFTKIFTWTDDPLADPQEIETEIFTDDPSDRAASVQCVPCVNVQRCLVCLLVQVVVVCVVAVLKHKYWYDYRRAQGDPSNCCLAQADPVVLVVVVVCVVVVNPCPPDSRHHLNPNDDVVQQRHKHWMWIAGNVRWIWIWIQGPVRWIWGAKGQDQDDDPAGPVNLVDPDPGDIDGSRFIADSNGDTDD

Radius of gyration: 18.83 Å; chains: 1; bounding box: 43×42×54 Å

Sequence (232 aa):
MHKINDDLKNISYKQFSKEIDELKKEFQILSIEEESVSSRYYDSDNQKFKIELKNSFMKDNVYLQCFLYNYNGKLYSRDTILKEYKDIVDRVQSIEFINDYLSKNPKSRLDIYYFNNGGINDKVIKGFNGSPKGWKEYDKDKSEGKEGFLKLDCGCNFRLDNEYLKESIVFDLEDEDKLQSTWILLPDNTLVLYILDSDSIFNYSRKGLGFDQEHSLIEPCKKFDRKGNIIN